Protein AF-E2ZF39-F1 (afdb_monomer_lite)

InterPro domains:
  IPR002656 Acyltransferase 3 domain [PF01757] (6-259)
  IPR052734 Nodulation factor acetyltransferase [PTHR37312] (1-274)

pLDDT: mean 88.45, std 10.04, range [40.41, 97.75]

Structure (mmCIF, N/CA/C/O backbone):
data_AF-E2ZF39-F1
#
_entry.id   AF-E2ZF39-F1
#
loop_
_atom_site.group_PDB
_atom_site.id
_atom_site.type_symbol
_atom_site.label_atom_id
_atom_site.label_alt_id
_atom_site.label_comp_id
_atom_site.label_asym_id
_atom_site.label_entity_id
_atom_site.label_seq_id
_atom_site.pdbx_PDB_ins_code
_atom_site.Cartn_x
_atom_site.Cartn_y
_atom_site.Cartn_z
_atom_site.occupancy
_atom_site.B_iso_or_equiv
_atom_site.auth_seq_id
_atom_site.auth_comp_id
_atom_site.auth_asym_id
_atom_site.auth_atom_id
_atom_site.pdbx_PDB_model_num
ATOM 1 N N . MET A 1 1 ? -7.990 -7.912 -10.851 1.00 89.69 1 MET A N 1
ATOM 2 C CA . MET A 1 1 ? -6.969 -8.531 -11.724 1.00 89.69 1 MET A CA 1
ATOM 3 C C . MET A 1 1 ? -6.951 -7.988 -13.150 1.00 89.69 1 MET A C 1
ATOM 5 O O . MET A 1 1 ? -5.861 -7.773 -13.649 1.00 89.69 1 MET A O 1
ATOM 9 N N . ILE A 1 2 ? -8.089 -7.686 -13.798 1.00 89.62 2 ILE A N 1
ATOM 10 C CA . ILE A 1 2 ? -8.081 -7.110 -15.166 1.00 89.62 2 ILE A CA 1
ATOM 11 C C . ILE A 1 2 ? -7.190 -5.852 -15.288 1.00 89.62 2 ILE A C 1
ATOM 13 O O . ILE A 1 2 ? -6.320 -5.854 -16.157 1.00 89.62 2 ILE A O 1
ATOM 17 N N . PRO A 1 3 ? -7.291 -4.836 -14.396 1.00 89.81 3 PRO A N 1
ATOM 18 C CA . PRO A 1 3 ? -6.408 -3.667 -14.468 1.00 89.81 3 PRO A CA 1
ATOM 19 C C . PRO A 1 3 ? -4.925 -4.028 -14.403 1.00 89.81 3 PRO A C 1
ATOM 21 O O . PRO A 1 3 ? -4.116 -3.474 -15.137 1.00 89.81 3 PRO A O 1
ATOM 24 N N . TYR A 1 4 ? -4.576 -4.999 -13.558 1.00 93.31 4 TYR A N 1
ATOM 25 C CA . TYR A 1 4 ? -3.205 -5.463 -13.411 1.00 93.31 4 TYR A CA 1
ATOM 26 C C . TYR A 1 4 ? -2.653 -6.011 -14.729 1.00 93.31 4 TYR A C 1
ATOM 28 O O . TYR A 1 4 ? -1.639 -5.511 -15.201 1.00 93.31 4 TYR A O 1
ATOM 36 N N . TYR A 1 5 ? -3.340 -6.969 -15.359 1.00 93.19 5 TYR A N 1
ATOM 37 C CA . TYR A 1 5 ? -2.846 -7.586 -16.594 1.00 93.19 5 TYR A CA 1
ATOM 38 C C . TYR A 1 5 ? -2.763 -6.592 -17.757 1.00 93.19 5 TYR A C 1
ATOM 40 O O . TYR A 1 5 ? -1.774 -6.590 -18.486 1.00 93.19 5 TYR A O 1
ATOM 48 N N . CYS A 1 6 ? -3.748 -5.700 -17.907 1.00 91.56 6 CYS A N 1
ATOM 49 C CA . CYS A 1 6 ? -3.717 -4.683 -18.959 1.00 91.56 6 CYS A CA 1
ATOM 50 C C . CYS A 1 6 ? -2.511 -3.746 -18.810 1.00 91.56 6 CYS A C 1
ATOM 52 O O . CYS A 1 6 ? -1.752 -3.552 -19.759 1.00 91.56 6 CYS A O 1
ATOM 54 N N . PHE A 1 7 ? -2.305 -3.184 -17.615 1.00 91.44 7 PHE A N 1
ATOM 55 C CA . PHE A 1 7 ? -1.197 -2.259 -17.390 1.00 91.44 7 PHE A CA 1
ATOM 56 C C . PHE A 1 7 ? 0.153 -2.961 -17.317 1.00 91.44 7 PHE A C 1
ATOM 58 O O . PHE A 1 7 ? 1.149 -2.350 -17.692 1.00 91.44 7 PHE A O 1
ATOM 65 N N . ALA A 1 8 ? 0.206 -4.228 -16.908 1.00 92.12 8 ALA A N 1
ATOM 66 C CA . ALA A 1 8 ? 1.418 -5.028 -16.983 1.00 92.12 8 ALA A CA 1
ATOM 67 C C . ALA A 1 8 ? 1.877 -5.192 -18.433 1.00 92.12 8 ALA A C 1
ATOM 69 O O . ALA A 1 8 ? 3.009 -4.840 -18.743 1.00 92.12 8 ALA A O 1
ATOM 70 N N . LEU A 1 9 ? 0.987 -5.597 -19.344 1.00 92.06 9 LEU A N 1
ATOM 71 C CA . LEU A 1 9 ? 1.316 -5.726 -20.768 1.00 92.06 9 LEU A CA 1
ATOM 72 C C . LEU A 1 9 ? 1.777 -4.400 -21.386 1.00 92.06 9 LEU A C 1
ATOM 74 O O . LEU A 1 9 ? 2.806 -4.366 -22.058 1.00 92.06 9 LEU A O 1
ATOM 78 N N . ILE A 1 10 ? 1.067 -3.298 -21.112 1.00 89.75 10 ILE A N 1
ATOM 79 C CA . ILE A 1 10 ? 1.461 -1.956 -21.580 1.00 89.75 10 ILE A CA 1
ATOM 80 C C . ILE A 1 10 ? 2.850 -1.595 -21.047 1.00 89.75 10 ILE A C 1
ATOM 82 O O . ILE A 1 10 ? 3.697 -1.101 -21.786 1.00 89.75 10 ILE A O 1
ATOM 86 N N . SER A 1 11 ? 3.095 -1.860 -19.766 1.00 89.38 11 SER A N 1
ATOM 87 C CA . SER A 1 11 ? 4.357 -1.534 -19.113 1.00 89.38 11 SER A CA 1
ATOM 88 C C . SER A 1 11 ? 5.515 -2.366 -19.656 1.00 89.38 11 SER A C 1
ATOM 90 O O . SER A 1 11 ? 6.581 -1.812 -19.892 1.00 89.38 11 SER A O 1
ATOM 92 N N . ILE A 1 12 ? 5.308 -3.663 -19.898 1.00 89.38 12 ILE A N 1
ATOM 93 C CA . ILE A 1 12 ? 6.298 -4.557 -20.513 1.00 89.38 12 ILE A CA 1
ATOM 94 C C . ILE A 1 12 ? 6.620 -4.092 -21.936 1.00 89.38 12 ILE A C 1
ATOM 96 O O . ILE A 1 12 ? 7.791 -4.003 -22.294 1.00 89.38 12 ILE A O 1
ATOM 100 N N . ALA A 1 13 ? 5.607 -3.7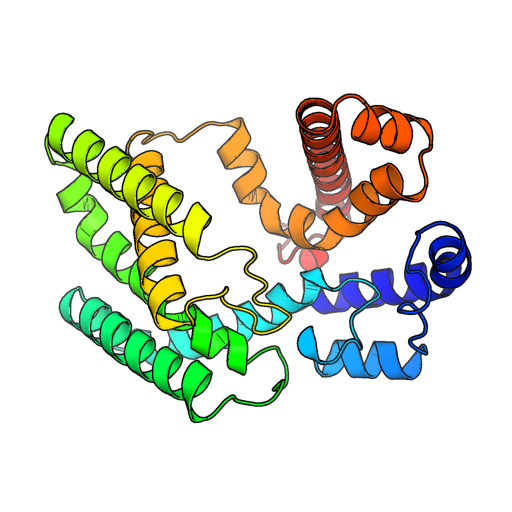30 -22.730 1.00 88.00 13 ALA A N 1
ATOM 101 C CA . ALA A 1 13 ? 5.809 -3.220 -24.085 1.00 88.00 13 ALA A CA 1
ATOM 102 C C . ALA A 1 13 ? 6.599 -1.899 -24.092 1.00 88.00 13 ALA A C 1
ATOM 104 O O . ALA A 1 13 ? 7.583 -1.767 -24.818 1.00 88.00 13 ALA A O 1
ATOM 105 N N . LEU A 1 14 ? 6.220 -0.939 -23.241 1.00 83.38 14 LEU A N 1
ATOM 106 C CA . LEU A 1 14 ? 6.950 0.324 -23.089 1.00 83.38 14 LEU A CA 1
ATOM 107 C C . LEU A 1 14 ? 8.389 0.090 -22.633 1.00 83.38 14 LEU A C 1
ATOM 109 O O . LEU A 1 14 ? 9.307 0.736 -23.130 1.00 83.38 14 LEU A O 1
ATOM 113 N N . TYR A 1 15 ? 8.590 -0.850 -21.714 1.00 80.94 15 TYR A N 1
ATOM 114 C CA . TYR A 1 15 ? 9.903 -1.208 -21.208 1.00 80.94 15 TYR A CA 1
ATOM 115 C C . TYR A 1 15 ? 10.788 -1.857 -22.273 1.00 80.94 15 TYR A C 1
ATOM 117 O O . TYR A 1 15 ? 11.954 -1.505 -22.381 1.00 80.94 15 TYR A O 1
ATOM 125 N N . ALA A 1 16 ? 10.241 -2.733 -23.117 1.00 80.69 16 ALA A N 1
ATOM 126 C CA . ALA A 1 16 ? 10.984 -3.323 -24.228 1.00 80.69 16 ALA A CA 1
ATOM 127 C C . ALA A 1 16 ? 11.460 -2.264 -25.245 1.00 80.69 16 ALA A C 1
ATOM 129 O O . ALA A 1 16 ? 12.532 -2.406 -25.828 1.00 80.69 16 ALA A O 1
ATOM 130 N N . ILE A 1 17 ? 10.692 -1.184 -25.438 1.00 79.06 17 ILE A N 1
ATOM 131 C CA . ILE A 1 17 ? 11.018 -0.104 -26.387 1.00 79.06 17 ILE A CA 1
ATOM 132 C C . ILE A 1 17 ? 11.966 0.939 -25.770 1.00 79.06 17 ILE A C 1
ATOM 134 O O . ILE A 1 17 ? 12.869 1.440 -26.442 1.00 79.06 17 ILE A O 1
ATOM 138 N N . LEU A 1 18 ? 11.738 1.314 -24.507 1.00 73.12 18 LEU A N 1
ATOM 139 C CA . LEU A 1 18 ? 12.398 2.450 -23.850 1.00 73.12 18 LEU A CA 1
ATOM 140 C C . LEU A 1 18 ? 13.468 2.041 -22.833 1.00 73.12 18 LEU A C 1
ATOM 142 O O . LEU A 1 18 ? 14.317 2.867 -22.499 1.00 73.12 18 LEU A O 1
ATOM 146 N N . GLY A 1 19 ? 13.455 0.798 -22.349 1.00 64.94 19 GLY A N 1
ATOM 147 C CA . GLY A 1 19 ? 14.314 0.312 -21.265 1.00 64.94 19 GLY A CA 1
ATOM 148 C C . GLY A 1 19 ? 15.797 0.529 -21.546 1.00 64.94 19 GLY A C 1
ATOM 149 O O . GLY A 1 19 ? 16.487 1.124 -20.724 1.00 64.94 19 GLY A O 1
ATOM 150 N N . SER A 1 20 ? 16.246 0.209 -22.763 1.00 61.78 20 SER A N 1
ATOM 151 C CA . SER A 1 20 ? 17.640 0.390 -23.199 1.00 61.78 20 SER A CA 1
ATOM 152 C C . SER A 1 20 ? 18.094 1.856 -23.281 1.00 61.78 20 SER A C 1
ATOM 154 O O . SER A 1 20 ? 19.289 2.146 -23.198 1.00 61.78 20 SER A O 1
ATOM 156 N N . LYS A 1 21 ? 17.159 2.805 -23.444 1.00 63.62 21 LYS A N 1
ATOM 157 C CA . LYS A 1 21 ? 17.448 4.250 -23.398 1.00 63.62 21 LYS A CA 1
ATOM 158 C C . LYS A 1 21 ? 17.465 4.765 -21.962 1.00 63.62 21 LYS A C 1
ATOM 160 O O . LYS A 1 21 ? 18.306 5.593 -21.632 1.00 63.62 21 LYS A O 1
ATOM 165 N N . MET A 1 22 ? 16.564 4.261 -21.120 1.00 58.94 22 MET A N 1
ATOM 166 C CA . MET A 1 22 ? 16.423 4.684 -19.726 1.00 58.94 22 MET A CA 1
ATOM 167 C C . MET A 1 22 ? 17.566 4.185 -18.838 1.00 58.94 22 MET A C 1
ATOM 169 O O . MET A 1 22 ? 18.065 4.955 -18.018 1.00 58.94 22 MET A O 1
ATOM 173 N N . GLU A 1 23 ? 18.028 2.954 -19.064 1.00 58.41 23 GLU A N 1
ATOM 174 C CA . GLU A 1 23 ? 19.211 2.356 -18.433 1.00 58.41 23 GLU A CA 1
ATOM 175 C C . GLU A 1 23 ? 20.465 3.229 -18.601 1.00 58.41 23 GLU A C 1
ATOM 177 O O . GLU A 1 23 ? 21.242 3.399 -17.669 1.00 58.41 23 GLU A O 1
ATOM 182 N N . LYS A 1 24 ? 20.630 3.886 -19.753 1.00 54.22 24 LYS A N 1
ATOM 183 C CA . LYS A 1 24 ? 21.794 4.750 -20.014 1.00 54.22 24 LYS A CA 1
ATOM 184 C C . LYS A 1 24 ? 21.712 6.128 -19.354 1.00 54.22 24 LYS A C 1
ATOM 186 O O . LYS A 1 24 ? 22.731 6.794 -19.210 1.00 54.22 24 LYS A O 1
ATOM 191 N N . THR A 1 25 ? 20.514 6.582 -18.995 1.00 54.56 25 THR A N 1
ATOM 192 C CA . THR A 1 25 ? 20.267 7.951 -18.497 1.00 54.56 25 THR A CA 1
ATOM 193 C C . THR A 1 25 ? 20.069 8.048 -16.986 1.00 54.56 25 THR A C 1
ATOM 195 O O . THR A 1 25 ? 20.192 9.137 -16.420 1.00 54.56 25 THR A O 1
ATOM 198 N N . VAL A 1 26 ? 19.759 6.934 -16.321 1.00 54.91 26 VAL A N 1
ATOM 199 C CA . VAL A 1 26 ? 19.561 6.877 -14.869 1.00 54.91 26 VAL A CA 1
ATOM 200 C C . VAL A 1 26 ? 20.800 6.239 -14.238 1.00 54.91 26 VAL A C 1
ATOM 202 O O . VAL A 1 26 ? 21.127 5.094 -14.539 1.00 54.91 26 VAL A O 1
ATOM 205 N N . GLU A 1 27 ? 21.504 6.972 -13.369 1.00 40.41 27 GLU A N 1
ATOM 206 C CA . GLU A 1 27 ? 22.606 6.412 -12.572 1.00 40.41 27 GLU A CA 1
ATOM 207 C C . GLU A 1 27 ? 22.097 5.184 -11.795 1.00 40.41 27 GLU A C 1
ATOM 209 O O . GLU A 1 27 ? 21.098 5.266 -11.081 1.00 40.41 27 GLU A O 1
ATOM 214 N N . GLY A 1 28 ? 22.743 4.027 -11.993 1.00 46.66 28 GLY A N 1
ATOM 215 C CA . GLY A 1 28 ? 22.248 2.724 -11.522 1.00 46.66 28 GLY A CA 1
ATOM 216 C C . GLY A 1 28 ? 21.475 1.900 -12.568 1.00 46.66 28 GLY A C 1
ATOM 217 O O . GLY A 1 28 ? 20.729 0.999 -12.200 1.00 46.66 28 GLY A O 1
ATOM 218 N N . GLY A 1 29 ? 21.640 2.181 -13.863 1.00 46.84 29 GLY A N 1
ATOM 219 C CA . GLY A 1 29 ? 20.944 1.516 -14.973 1.00 46.84 29 GLY A CA 1
ATOM 220 C C . GLY A 1 29 ? 21.131 0.002 -15.130 1.00 46.84 29 GLY A C 1
ATOM 221 O O . GLY A 1 29 ? 20.260 -0.641 -15.698 1.00 46.84 29 GLY A O 1
ATOM 222 N N . TRP A 1 30 ? 22.181 -0.591 -14.560 1.00 44.41 30 TRP A N 1
ATOM 223 C CA . TRP A 1 30 ? 22.520 -2.020 -14.706 1.00 44.41 30 TRP A CA 1
ATOM 224 C C . TRP A 1 30 ? 21.455 -3.010 -14.190 1.00 44.41 30 TRP A C 1
ATOM 226 O O . TRP A 1 30 ? 21.562 -4.213 -14.398 1.00 44.41 30 TRP A O 1
ATOM 236 N N . TRP A 1 31 ? 20.429 -2.525 -13.483 1.00 47.94 31 TRP A N 1
ATOM 237 C CA . TRP A 1 31 ? 19.340 -3.330 -12.914 1.00 47.94 31 TRP A CA 1
ATOM 238 C C . TRP A 1 31 ? 18.114 -3.448 -13.838 1.00 47.94 31 TRP A C 1
ATOM 240 O O . TRP A 1 31 ? 17.037 -3.844 -13.375 1.00 47.94 31 TRP A O 1
ATOM 250 N N . TYR A 1 32 ? 18.252 -3.059 -15.112 1.00 56.22 32 TYR A N 1
ATOM 251 C CA . TYR A 1 32 ? 17.155 -2.963 -16.078 1.00 56.22 32 TYR A CA 1
ATOM 252 C C . TYR A 1 32 ? 17.082 -4.115 -17.103 1.00 56.22 32 TYR A C 1
ATOM 254 O O . TYR A 1 32 ? 16.190 -4.111 -17.954 1.00 56.22 32 TYR A O 1
ATOM 262 N N . ASP A 1 33 ? 17.910 -5.151 -16.997 1.00 64.75 33 ASP A N 1
ATOM 263 C CA . ASP A 1 33 ? 17.925 -6.231 -17.989 1.00 64.75 33 ASP A CA 1
ATOM 264 C C . ASP A 1 33 ? 16.980 -7.388 -17.602 1.00 64.75 33 ASP A C 1
ATOM 266 O O . ASP A 1 33 ? 17.348 -8.337 -16.910 1.00 64.75 33 ASP A O 1
ATOM 270 N N . VAL A 1 34 ? 15.704 -7.276 -17.989 1.00 73.88 34 VAL A N 1
ATOM 271 C CA . VAL A 1 34 ? 14.720 -8.365 -17.867 1.00 73.88 34 VAL A CA 1
ATOM 272 C C . VAL A 1 34 ? 14.185 -8.670 -19.258 1.00 73.88 34 VAL A C 1
ATOM 274 O O . VAL A 1 34 ? 13.532 -7.829 -19.879 1.00 73.88 34 VAL A O 1
ATOM 277 N N . SER A 1 35 ? 14.430 -9.886 -19.748 1.00 83.75 35 SER A N 1
ATOM 278 C CA . SER A 1 35 ? 13.964 -10.308 -21.074 1.00 83.75 35 SER A CA 1
ATOM 279 C C . SER A 1 35 ? 12.426 -10.281 -21.181 1.00 83.75 35 SER A C 1
ATOM 281 O O . SER A 1 35 ? 11.725 -10.356 -20.162 1.00 83.75 35 SER A O 1
ATOM 283 N N . PRO A 1 36 ? 11.848 -10.233 -22.397 1.00 84.81 36 PRO A N 1
ATOM 284 C CA . PRO A 1 36 ? 10.395 -10.291 -22.573 1.00 84.81 36 PRO A CA 1
ATOM 285 C C . PRO A 1 36 ? 9.757 -11.529 -21.928 1.00 84.81 36 PRO A C 1
ATOM 287 O O . PRO A 1 36 ? 8.714 -11.421 -21.285 1.00 84.81 36 PRO A O 1
ATOM 290 N N . LEU A 1 37 ? 10.410 -12.694 -22.023 1.00 87.81 37 LEU A N 1
ATOM 291 C CA . LEU A 1 37 ? 9.931 -13.928 -21.397 1.00 87.81 37 LEU A CA 1
ATOM 292 C C . LEU A 1 37 ? 9.941 -13.825 -19.866 1.00 87.81 37 LEU A C 1
ATOM 294 O O . LEU A 1 37 ? 8.935 -14.117 -19.223 1.00 87.81 37 LEU A O 1
ATOM 298 N N . GLN A 1 38 ? 11.043 -13.352 -19.279 1.00 89.81 38 GLN A N 1
ATOM 299 C CA . GLN A 1 38 ? 11.131 -13.112 -17.836 1.00 89.81 38 GLN A CA 1
ATOM 300 C C . GLN A 1 38 ? 10.113 -12.070 -17.361 1.00 89.81 38 GLN A C 1
ATOM 302 O O . GLN A 1 38 ? 9.570 -12.203 -16.270 1.00 89.81 38 GLN A O 1
ATOM 307 N N . SER A 1 39 ? 9.805 -11.071 -18.189 1.00 89.88 39 SER A N 1
ATOM 308 C CA . SER A 1 39 ? 8.781 -10.068 -17.896 1.00 89.88 39 SER A CA 1
ATOM 309 C C . SER A 1 39 ? 7.380 -10.681 -17.841 1.00 89.88 39 SER A C 1
ATOM 311 O O . SER A 1 39 ? 6.606 -10.354 -16.940 1.00 89.88 39 SER A O 1
ATOM 313 N N . VAL A 1 40 ? 7.061 -11.608 -18.752 1.00 91.56 40 VAL A N 1
ATOM 314 C CA . VAL A 1 40 ? 5.797 -12.366 -18.731 1.00 91.56 40 VAL A CA 1
ATOM 315 C C . VAL A 1 40 ? 5.739 -13.297 -17.520 1.00 91.56 40 VAL A C 1
ATOM 317 O O . VAL A 1 40 ? 4.723 -13.320 -16.828 1.00 91.56 40 VAL A O 1
ATOM 320 N N . ILE A 1 41 ? 6.828 -14.005 -17.203 1.00 92.88 41 ILE A N 1
ATOM 321 C CA . ILE A 1 41 ? 6.917 -14.831 -15.988 1.00 92.88 41 ILE A CA 1
ATOM 322 C C . ILE A 1 41 ? 6.707 -13.959 -14.745 1.00 92.88 41 ILE A C 1
ATOM 324 O O . ILE A 1 41 ? 5.895 -14.297 -13.890 1.00 92.88 41 ILE A O 1
ATOM 328 N N . GLY A 1 42 ? 7.362 -12.799 -14.672 1.00 91.88 42 GLY A N 1
ATOM 329 C CA . GLY A 1 42 ? 7.201 -11.831 -13.590 1.00 91.88 42 GLY A CA 1
ATOM 330 C C . GLY A 1 42 ? 5.778 -11.284 -13.473 1.00 91.88 42 GLY A C 1
ATOM 331 O O . GLY A 1 42 ? 5.294 -11.085 -12.365 1.00 91.88 42 GLY A O 1
ATOM 332 N N . MET A 1 43 ? 5.077 -11.087 -14.592 1.00 94.56 43 MET A N 1
ATOM 333 C CA . MET A 1 43 ? 3.659 -10.710 -14.604 1.00 94.56 43 MET A CA 1
ATOM 334 C C . MET A 1 43 ? 2.744 -11.836 -14.099 1.00 94.56 43 MET A C 1
ATOM 336 O O . MET A 1 43 ? 1.744 -11.571 -13.441 1.00 94.56 43 MET A O 1
ATOM 340 N N . LEU A 1 44 ? 3.038 -13.096 -14.414 1.00 94.31 44 LEU A N 1
ATOM 341 C CA . LEU A 1 44 ? 2.220 -14.218 -13.941 1.00 94.31 44 LEU A CA 1
ATOM 342 C C . LEU A 1 44 ? 2.501 -14.544 -12.471 1.00 94.31 44 LEU A C 1
ATOM 344 O O . LEU A 1 44 ? 1.570 -14.823 -11.720 1.00 94.31 44 LEU A O 1
ATOM 348 N N . TYR A 1 45 ? 3.769 -14.469 -12.063 1.00 94.25 45 TYR A N 1
ATOM 349 C CA . TYR A 1 45 ? 4.210 -14.715 -10.692 1.00 94.25 45 TYR A CA 1
ATOM 350 C C . TYR A 1 45 ? 3.891 -13.546 -9.756 1.00 94.25 45 TYR A C 1
ATOM 352 O O . TYR A 1 45 ? 3.607 -13.753 -8.583 1.00 94.25 45 TYR A O 1
ATOM 360 N N . ALA A 1 46 ? 3.882 -12.318 -10.279 1.00 92.88 46 ALA A N 1
ATOM 361 C CA . ALA A 1 46 ? 3.296 -11.145 -9.646 1.00 92.88 46 ALA A CA 1
ATOM 362 C C . ALA A 1 46 ? 3.868 -10.775 -8.258 1.00 92.88 46 ALA A C 1
ATOM 364 O O . ALA A 1 46 ? 3.136 -10.306 -7.386 1.00 92.88 46 ALA A O 1
ATOM 365 N N . ASN A 1 47 ? 5.177 -10.955 -8.068 1.00 92.12 47 ASN A N 1
ATOM 366 C CA . ASN A 1 47 ? 5.892 -10.626 -6.835 1.00 92.12 47 ASN A CA 1
ATOM 367 C C . ASN A 1 47 ? 7.060 -9.658 -7.110 1.00 92.12 47 ASN A C 1
ATOM 369 O O . ASN A 1 47 ? 7.904 -9.920 -7.973 1.00 92.12 47 ASN A O 1
ATOM 373 N N . SER A 1 48 ? 7.133 -8.551 -6.362 1.00 87.06 48 SER A N 1
ATOM 374 C CA . SER A 1 48 ? 8.170 -7.524 -6.529 1.00 87.06 48 SER A CA 1
ATOM 375 C C . SER A 1 48 ? 9.566 -7.933 -6.066 1.00 87.06 48 SER A C 1
ATOM 377 O O . SER A 1 48 ? 10.539 -7.462 -6.658 1.00 87.06 48 SER A O 1
ATOM 379 N N . GLY A 1 49 ? 9.675 -8.795 -5.054 1.00 84.81 49 GLY A N 1
ATOM 380 C CA . GLY A 1 49 ? 10.942 -9.258 -4.483 1.00 84.81 49 GLY A CA 1
ATOM 381 C C . GLY A 1 49 ? 11.759 -10.119 -5.449 1.00 84.81 49 GLY A C 1
ATOM 382 O O . GLY A 1 49 ? 12.979 -10.188 -5.343 1.00 84.81 49 GLY A O 1
ATOM 383 N N . THR A 1 50 ? 11.117 -10.697 -6.471 1.00 85.12 50 THR A N 1
ATOM 384 C CA . THR A 1 50 ? 11.799 -11.465 -7.533 1.00 85.12 50 THR A CA 1
ATOM 385 C C . THR A 1 50 ? 12.650 -10.607 -8.469 1.00 85.12 50 THR A C 1
ATOM 387 O O . THR A 1 50 ? 13.477 -11.132 -9.209 1.00 85.12 50 THR A O 1
ATOM 390 N N . GLY A 1 51 ? 12.410 -9.293 -8.517 1.00 84.38 51 GLY A N 1
ATOM 391 C CA . GLY A 1 51 ? 13.048 -8.410 -9.492 1.00 84.38 51 GLY A CA 1
ATOM 392 C C . GLY A 1 51 ? 12.561 -8.591 -10.938 1.00 84.38 51 GLY A C 1
ATOM 393 O O . GLY A 1 51 ? 13.013 -7.858 -11.807 1.00 84.38 51 GLY A O 1
ATOM 394 N N . LEU A 1 52 ? 11.604 -9.479 -11.226 1.00 87.44 52 LEU A N 1
ATOM 395 C CA . LEU A 1 52 ? 11.093 -9.697 -12.592 1.00 87.44 52 LEU A CA 1
ATOM 396 C C . LEU A 1 52 ? 10.046 -8.655 -13.029 1.00 87.44 52 LEU A C 1
ATOM 398 O O . LEU A 1 52 ? 9.643 -8.603 -14.190 1.00 87.44 52 LEU A O 1
ATOM 402 N N . MET A 1 53 ? 9.606 -7.798 -12.103 1.00 89.06 53 MET A N 1
ATOM 403 C CA . MET A 1 53 ? 8.612 -6.742 -12.336 1.00 89.06 53 MET A CA 1
ATOM 404 C C . MET A 1 53 ? 9.236 -5.343 -12.479 1.00 89.06 53 MET A C 1
ATOM 406 O O . MET A 1 53 ? 8.577 -4.334 -12.220 1.00 89.06 53 MET A O 1
ATOM 410 N N . ARG A 1 54 ? 10.514 -5.237 -12.874 1.00 82.44 54 ARG A N 1
ATOM 411 C CA . ARG A 1 54 ? 11.226 -3.941 -12.994 1.00 82.44 54 ARG A CA 1
ATOM 412 C C . ARG A 1 54 ? 10.517 -2.966 -13.927 1.00 82.44 54 ARG A C 1
ATOM 414 O O . ARG A 1 54 ? 10.492 -1.772 -13.625 1.00 82.44 54 ARG A O 1
ATOM 421 N N . TRP A 1 55 ? 9.844 -3.471 -14.960 1.00 84.88 55 TRP A N 1
ATOM 422 C CA . TRP A 1 55 ? 9.023 -2.688 -15.886 1.00 84.88 55 TRP A CA 1
ATOM 423 C C . TRP A 1 55 ? 8.006 -1.794 -15.167 1.00 84.88 55 TRP A C 1
ATOM 425 O O . TRP A 1 55 ? 7.902 -0.610 -15.479 1.00 84.88 55 TRP A O 1
ATOM 435 N N . ASN A 1 56 ? 7.336 -2.281 -14.118 1.00 86.38 56 ASN A N 1
ATOM 436 C CA . ASN A 1 56 ? 6.444 -1.460 -13.301 1.00 86.38 56 ASN A CA 1
ATOM 437 C C . ASN A 1 56 ? 6.222 -2.067 -11.917 1.00 86.38 56 ASN A C 1
ATOM 439 O O . ASN A 1 56 ? 5.142 -2.557 -11.600 1.00 86.38 56 ASN A O 1
ATOM 443 N N . MET A 1 57 ? 7.277 -2.009 -11.099 1.00 85.62 57 MET A N 1
ATOM 444 C CA . MET A 1 57 ? 7.294 -2.593 -9.761 1.00 85.62 57 MET A CA 1
ATOM 445 C C . MET A 1 57 ? 6.006 -2.296 -8.977 1.00 85.62 57 MET A C 1
ATOM 447 O O . MET A 1 57 ? 5.370 -3.280 -8.626 1.00 85.62 57 MET A O 1
ATOM 451 N N . PRO A 1 58 ? 5.521 -1.042 -8.807 1.00 88.62 58 PRO A N 1
ATOM 452 C CA . PRO A 1 58 ? 4.307 -0.746 -8.032 1.00 88.62 58 PRO A CA 1
ATOM 453 C C . PRO A 1 58 ? 3.044 -1.552 -8.384 1.00 88.62 58 PRO A C 1
ATOM 455 O O . PRO A 1 58 ? 2.164 -1.676 -7.534 1.00 88.62 58 PRO A O 1
ATOM 458 N N . LEU A 1 59 ? 2.937 -2.134 -9.588 1.00 91.00 59 LEU A N 1
ATOM 459 C CA . LEU A 1 59 ? 1.799 -2.991 -9.945 1.00 91.00 59 LEU A CA 1
ATOM 460 C C . LEU A 1 59 ? 1.685 -4.246 -9.080 1.00 91.00 59 LEU A C 1
ATOM 462 O O . LEU A 1 59 ? 0.580 -4.778 -9.000 1.00 91.00 59 LEU A O 1
ATOM 466 N N . TRP A 1 60 ? 2.770 -4.702 -8.438 1.00 92.06 60 TRP A N 1
ATOM 467 C CA . TRP A 1 60 ? 2.779 -5.862 -7.531 1.00 92.06 60 TRP A CA 1
ATOM 468 C C . TRP A 1 60 ? 1.724 -5.750 -6.417 1.00 92.06 60 TRP A C 1
ATOM 470 O O . TRP A 1 60 ? 1.169 -6.752 -5.968 1.00 92.06 60 TRP A O 1
ATOM 480 N N . TYR A 1 61 ? 1.380 -4.518 -6.028 1.00 91.88 61 TYR A N 1
ATOM 481 C CA . TYR A 1 61 ? 0.391 -4.238 -4.996 1.00 91.88 61 TYR A CA 1
ATOM 482 C C . TYR A 1 61 ? -1.017 -4.750 -5.350 1.00 91.88 61 TYR A C 1
ATOM 484 O O . TYR A 1 61 ? -1.752 -5.158 -4.456 1.00 91.88 61 TYR A O 1
ATOM 492 N N . ILE A 1 62 ? -1.416 -4.765 -6.632 1.00 93.50 62 ILE A N 1
ATOM 493 C CA . ILE A 1 62 ? -2.764 -5.212 -7.048 1.00 93.50 62 ILE A CA 1
ATOM 494 C C . ILE A 1 62 ? -2.964 -6.734 -6.859 1.00 93.50 62 ILE A C 1
ATOM 496 O O . ILE A 1 62 ? -3.981 -7.136 -6.294 1.00 93.50 62 ILE A O 1
ATOM 500 N N . PRO A 1 63 ? -2.043 -7.595 -7.324 1.00 95.25 63 PRO A N 1
ATOM 501 C CA . PRO A 1 63 ? -1.958 -9.004 -6.948 1.00 95.25 63 PRO A CA 1
ATOM 502 C C . PRO A 1 63 ? -2.013 -9.243 -5.437 1.00 95.25 63 PRO A C 1
ATOM 504 O O . PRO A 1 63 ? -2.874 -9.987 -4.968 1.00 95.25 63 PRO A O 1
ATOM 507 N N . MET A 1 64 ? -1.158 -8.551 -4.681 1.00 95.50 64 MET A N 1
ATOM 508 C CA . MET A 1 64 ? -1.055 -8.725 -3.232 1.00 95.50 64 MET A CA 1
ATOM 509 C C . MET A 1 64 ? -2.360 -8.362 -2.524 1.00 95.50 64 MET A C 1
ATOM 511 O O . MET A 1 64 ? -2.883 -9.159 -1.743 1.00 95.50 64 MET A O 1
ATOM 515 N N . ILE A 1 65 ? -2.961 -7.209 -2.849 1.00 94.62 65 ILE A N 1
ATOM 516 C CA . ILE A 1 65 ? -4.230 -6.806 -2.234 1.00 94.62 65 ILE A CA 1
ATOM 517 C C . ILE A 1 65 ? -5.375 -7.745 -2.633 1.00 94.62 65 ILE A C 1
ATOM 519 O O . ILE A 1 65 ? -6.283 -7.968 -1.839 1.00 94.62 65 ILE A O 1
ATOM 523 N N . PHE A 1 66 ? -5.349 -8.329 -3.837 1.00 95.69 66 PHE A N 1
ATOM 524 C CA . PHE A 1 66 ? -6.339 -9.325 -4.247 1.00 95.69 66 PHE A CA 1
ATOM 525 C C . PHE A 1 66 ? -6.276 -10.575 -3.361 1.00 95.69 66 PHE A C 1
ATOM 527 O O . PHE A 1 66 ? -7.310 -11.008 -2.853 1.00 95.69 66 PHE A O 1
ATOM 534 N N . VAL A 1 67 ? -5.077 -11.109 -3.115 1.00 96.81 67 VAL A N 1
ATOM 535 C CA . VAL A 1 67 ? -4.875 -12.252 -2.211 1.00 96.81 67 VAL A CA 1
ATOM 536 C C . VAL A 1 67 ? -5.258 -11.899 -0.774 1.00 96.81 67 VAL A C 1
ATOM 538 O O . VAL A 1 67 ? -5.998 -12.649 -0.137 1.00 96.81 67 VAL A O 1
ATOM 541 N N . LEU A 1 68 ? -4.857 -10.722 -0.290 1.00 97.44 68 LEU A N 1
ATOM 542 C CA . LEU A 1 68 ? -5.245 -10.218 1.028 1.00 97.44 68 LEU A CA 1
ATOM 543 C C . LEU A 1 68 ? -6.774 -10.151 1.182 1.00 97.44 68 LEU A C 1
ATOM 545 O O . LEU A 1 68 ? -7.316 -10.571 2.204 1.00 97.44 68 LEU A O 1
ATOM 549 N N . LEU A 1 69 ? -7.491 -9.665 0.164 1.00 96.75 69 LEU A N 1
ATOM 550 C CA . LEU A 1 69 ? -8.954 -9.600 0.176 1.00 96.75 69 LEU A CA 1
ATOM 551 C C . LEU A 1 69 ? -9.606 -10.988 0.134 1.00 96.75 69 LEU A C 1
ATOM 553 O O . LEU A 1 69 ? -10.640 -11.177 0.775 1.00 96.75 69 LEU A O 1
ATOM 557 N N . LEU A 1 70 ? -9.015 -11.963 -0.564 1.00 97.12 70 LEU A N 1
ATOM 558 C CA . LEU A 1 70 ? -9.468 -13.355 -0.506 1.00 97.12 70 LEU A CA 1
ATOM 559 C C . LEU A 1 70 ? -9.312 -13.922 0.910 1.00 97.12 70 LEU A C 1
ATOM 561 O O . LEU A 1 70 ? -10.267 -14.483 1.443 1.00 97.12 70 LEU A O 1
ATOM 565 N N . MET A 1 71 ? -8.154 -13.724 1.549 1.00 97.19 71 MET A N 1
ATOM 566 C CA . MET A 1 71 ? -7.937 -14.120 2.947 1.00 97.19 71 MET A CA 1
ATOM 567 C C . MET A 1 71 ? -8.979 -13.470 3.866 1.00 97.19 71 MET A C 1
ATOM 569 O O . MET A 1 71 ? -9.639 -14.151 4.652 1.00 97.19 71 MET A O 1
ATOM 573 N N . ALA A 1 72 ? -9.181 -12.158 3.722 1.00 97.19 72 ALA A N 1
ATOM 574 C CA . ALA A 1 72 ? -10.151 -11.405 4.506 1.00 97.19 72 ALA A CA 1
ATOM 575 C C . ALA A 1 72 ? -11.583 -11.915 4.307 1.00 97.19 72 ALA A C 1
ATOM 577 O O . ALA A 1 72 ? -12.322 -12.039 5.283 1.00 97.19 72 ALA A O 1
ATOM 578 N N . PHE A 1 73 ? -11.975 -12.247 3.074 1.00 96.81 73 PHE A N 1
ATOM 579 C CA . PHE A 1 73 ? -13.284 -12.829 2.789 1.00 96.81 73 PHE A CA 1
ATOM 580 C C . PHE A 1 73 ? -13.501 -14.111 3.596 1.00 96.81 73 PHE A C 1
ATOM 582 O O . PHE A 1 73 ? -14.499 -14.224 4.300 1.00 96.81 73 PHE A O 1
ATOM 589 N N . TRP A 1 74 ? -12.556 -15.052 3.572 1.00 96.62 74 TRP A N 1
ATOM 590 C CA . TRP A 1 74 ? -12.703 -16.311 4.307 1.00 96.62 74 TRP A CA 1
ATOM 591 C C . TRP A 1 74 ? -12.718 -16.133 5.828 1.00 96.62 74 TRP A C 1
ATOM 593 O O . TRP A 1 74 ? -13.472 -16.831 6.506 1.00 96.62 74 TRP A O 1
ATOM 603 N N . ILE A 1 75 ? -11.939 -15.186 6.356 1.00 96.44 75 ILE A N 1
ATOM 604 C CA . ILE A 1 75 ? -11.833 -14.923 7.799 1.00 96.44 75 ILE A CA 1
ATOM 605 C C . ILE A 1 75 ? -13.070 -14.195 8.347 1.00 96.44 75 ILE A C 1
ATOM 607 O O . ILE A 1 75 ? -13.533 -14.502 9.446 1.00 96.44 75 ILE A O 1
ATOM 611 N N . PHE A 1 76 ? -13.618 -13.237 7.594 1.00 96.00 76 PHE A N 1
ATOM 612 C CA . PHE A 1 76 ? -14.700 -12.363 8.061 1.00 96.00 76 PHE A CA 1
ATOM 613 C C . PHE A 1 76 ? -16.086 -12.708 7.496 1.00 96.00 76 PHE A C 1
ATOM 615 O O . PHE A 1 76 ? -17.071 -12.118 7.933 1.00 96.00 76 PHE A O 1
ATOM 622 N N . ARG A 1 77 ? -16.219 -13.668 6.564 1.00 94.62 77 ARG A N 1
ATOM 623 C CA . ARG A 1 77 ? -17.531 -14.028 5.976 1.00 94.62 77 ARG A CA 1
ATOM 624 C C . ARG A 1 77 ? -18.578 -14.462 7.002 1.00 94.62 77 ARG A C 1
ATOM 626 O O . ARG A 1 77 ? -19.757 -14.210 6.794 1.00 94.62 77 ARG A O 1
ATOM 633 N N . SER A 1 78 ? -18.158 -15.134 8.075 1.00 90.88 78 SER A N 1
ATOM 634 C CA . SER A 1 78 ? -19.079 -15.717 9.061 1.00 90.88 78 SER A CA 1
ATOM 635 C C . SER A 1 78 ? -19.253 -14.850 10.305 1.00 90.88 78 SER A C 1
ATOM 637 O O . SER A 1 78 ? -20.237 -15.005 11.023 1.00 90.88 78 SER A O 1
ATOM 639 N N . LYS A 1 79 ? -18.284 -13.978 10.605 1.00 93.25 79 LYS A N 1
ATOM 640 C CA . LYS A 1 79 ? -18.237 -13.207 11.849 1.00 93.25 79 LYS A CA 1
ATOM 641 C C . LYS A 1 79 ? -17.465 -11.909 11.639 1.00 93.25 79 LYS A C 1
ATOM 643 O O . LYS A 1 79 ? -16.397 -11.917 11.035 1.00 93.25 79 LYS A O 1
ATOM 648 N N . ASP A 1 80 ? -18.008 -10.809 12.153 1.00 92.94 80 ASP A N 1
ATOM 649 C CA . ASP A 1 80 ? -17.466 -9.456 11.961 1.00 92.94 80 ASP A CA 1
ATOM 650 C C . ASP A 1 80 ? -17.873 -8.503 13.102 1.00 92.94 80 ASP A C 1
ATOM 652 O O . ASP A 1 80 ? -18.261 -7.351 12.901 1.00 92.94 80 ASP A O 1
ATOM 656 N N . ASP A 1 81 ? -17.859 -9.006 14.337 1.00 95.06 81 ASP A N 1
ATOM 657 C CA . ASP A 1 81 ? -18.066 -8.180 15.526 1.00 95.06 81 ASP A CA 1
ATOM 658 C C . ASP A 1 81 ? -16.738 -7.657 16.093 1.00 95.06 81 ASP A C 1
ATOM 660 O O . ASP A 1 81 ? -15.654 -8.145 15.776 1.00 95.06 81 ASP A O 1
ATOM 664 N N . LEU A 1 82 ? -16.817 -6.663 16.982 1.00 95.25 82 LEU A N 1
ATOM 665 C CA . LEU A 1 82 ? -15.635 -6.018 17.557 1.00 95.25 82 LEU A CA 1
ATOM 666 C C . LEU A 1 82 ? -14.679 -7.008 18.243 1.00 95.25 82 LEU A C 1
ATOM 668 O O . LEU A 1 82 ? -13.467 -6.849 18.112 1.00 95.25 82 LEU A O 1
ATOM 672 N N . LYS A 1 83 ? -15.194 -8.011 18.972 1.00 96.75 83 LYS A N 1
ATOM 673 C CA . LYS A 1 83 ? -14.332 -8.978 19.667 1.00 96.75 83 LYS A CA 1
ATOM 674 C C . LYS A 1 83 ? -13.585 -9.825 18.646 1.00 96.75 83 LYS A C 1
ATOM 676 O O . LYS A 1 83 ? -12.375 -9.970 18.766 1.00 96.75 83 LYS A O 1
ATOM 681 N N . TRP A 1 84 ? -14.285 -10.309 17.619 1.00 97.12 84 TRP A N 1
ATOM 682 C CA . TRP A 1 84 ? -13.661 -11.051 16.524 1.00 97.12 84 TRP A CA 1
ATOM 683 C C . TRP A 1 84 ? -12.604 -10.224 15.791 1.00 97.12 84 TRP A C 1
ATOM 685 O O . TRP A 1 84 ? -11.487 -10.694 15.602 1.00 97.12 84 TRP A O 1
ATOM 695 N N . ASN A 1 85 ? -12.911 -8.969 15.464 1.00 97.25 85 ASN A N 1
ATOM 696 C CA . ASN A 1 85 ? -11.989 -8.078 14.761 1.00 97.25 85 ASN A CA 1
ATOM 697 C C . ASN A 1 85 ? -10.703 -7.838 15.574 1.00 97.25 85 ASN A C 1
ATOM 699 O O . ASN A 1 85 ? -9.611 -7.859 15.007 1.00 97.25 85 ASN A O 1
ATOM 703 N N . ILE A 1 86 ? -10.813 -7.687 16.901 1.00 97.38 86 ILE A N 1
ATOM 704 C CA . ILE A 1 86 ? -9.655 -7.581 17.805 1.00 97.38 86 ILE A CA 1
ATOM 705 C C . ILE A 1 86 ? -8.867 -8.897 17.847 1.00 97.38 86 ILE A C 1
ATOM 707 O O . ILE A 1 86 ? -7.643 -8.873 17.733 1.00 97.38 86 ILE A O 1
ATOM 711 N N . THR A 1 87 ? -9.540 -10.045 17.975 1.00 97.50 87 THR A N 1
ATOM 712 C CA . THR A 1 87 ? -8.880 -11.361 17.976 1.00 97.50 87 THR A CA 1
ATOM 713 C C . THR A 1 87 ? -8.110 -11.603 16.679 1.00 97.50 87 THR A C 1
ATOM 715 O O . THR A 1 87 ? -6.956 -12.028 16.725 1.00 97.50 87 THR A O 1
ATOM 718 N N . VAL A 1 88 ? -8.706 -11.297 15.524 1.00 97.56 88 VAL A N 1
ATOM 719 C CA . VAL A 1 88 ? -8.049 -11.433 14.217 1.00 97.56 88 VAL A CA 1
ATOM 720 C C . VAL A 1 88 ? -6.862 -10.477 14.101 1.00 97.56 88 VAL A C 1
ATOM 722 O O . VAL A 1 88 ? -5.806 -10.884 13.628 1.00 97.56 88 VAL A O 1
ATOM 725 N N . PHE A 1 89 ? -6.982 -9.232 14.570 1.00 97.75 89 PHE A N 1
ATOM 726 C CA . PHE A 1 89 ? -5.862 -8.288 14.582 1.00 97.75 89 PHE A CA 1
ATOM 727 C C . PHE A 1 89 ? -4.670 -8.812 15.396 1.00 97.75 89 PHE A C 1
ATOM 729 O O . PHE A 1 89 ? -3.563 -8.887 14.871 1.00 97.75 89 PHE A O 1
ATOM 736 N N . LEU A 1 90 ? -4.896 -9.235 16.642 1.00 97.62 90 LEU A N 1
ATOM 737 C CA . LEU A 1 90 ? -3.822 -9.714 17.518 1.00 97.62 90 LEU A CA 1
ATOM 738 C C . LEU A 1 90 ? -3.195 -11.019 17.011 1.00 97.62 90 LEU A C 1
ATOM 740 O O . LEU A 1 90 ? -1.973 -11.150 16.992 1.00 97.62 90 LEU A O 1
ATOM 744 N N . SER A 1 91 ? -4.019 -11.973 16.567 1.00 97.50 91 SER A N 1
ATOM 745 C CA . SER A 1 91 ? -3.527 -13.250 16.034 1.00 97.50 91 SER A CA 1
ATOM 746 C C . SER A 1 91 ? -2.763 -13.072 14.723 1.00 97.50 91 SER A C 1
ATOM 748 O O . SER A 1 91 ? -1.686 -13.640 14.573 1.00 97.50 91 SER A O 1
ATOM 750 N N . SER A 1 92 ? -3.256 -12.242 13.797 1.00 97.50 92 SER A N 1
ATOM 751 C CA . SER A 1 92 ? -2.529 -11.954 12.556 1.00 97.50 92 SER A CA 1
ATOM 752 C C . SER A 1 92 ? -1.239 -11.177 12.801 1.00 97.50 92 SER A C 1
ATOM 754 O O . SER A 1 92 ? -0.258 -11.456 12.123 1.00 97.50 92 SER A O 1
ATOM 756 N N . ALA A 1 93 ? -1.196 -10.254 13.771 1.00 97.19 93 ALA A N 1
ATOM 757 C CA . ALA A 1 93 ? 0.032 -9.549 14.142 1.00 97.19 93 ALA A CA 1
ATOM 758 C C . ALA A 1 93 ? 1.108 -10.517 14.656 1.00 97.19 93 ALA A C 1
ATOM 760 O O . ALA A 1 93 ? 2.263 -10.424 14.247 1.00 97.19 93 ALA A O 1
ATOM 761 N N . LEU A 1 94 ? 0.715 -11.482 15.494 1.00 96.50 94 LEU A N 1
ATOM 762 C CA . LEU A 1 94 ? 1.610 -12.528 15.987 1.00 96.50 94 LEU A CA 1
ATOM 763 C C . LEU A 1 94 ? 2.106 -13.437 14.853 1.00 96.50 94 LEU A C 1
ATOM 765 O O . LEU A 1 94 ? 3.302 -13.693 14.748 1.00 96.50 94 LEU A O 1
ATOM 769 N N . VAL A 1 95 ? 1.200 -13.897 13.986 1.00 96.31 95 VAL A N 1
ATOM 770 C CA . VAL A 1 95 ? 1.553 -14.733 12.828 1.00 96.31 95 VAL A CA 1
ATOM 771 C C . VAL A 1 95 ? 2.497 -13.985 11.885 1.00 96.31 95 VAL A C 1
ATOM 773 O O . VAL A 1 95 ? 3.514 -14.540 11.484 1.00 96.31 95 VAL A O 1
ATOM 776 N N . ALA A 1 96 ? 2.205 -12.721 11.570 1.00 95.50 96 ALA A N 1
ATOM 777 C CA . ALA A 1 96 ? 3.061 -11.881 10.740 1.00 95.50 96 ALA A CA 1
ATOM 778 C C . ALA A 1 96 ? 4.460 -11.715 11.348 1.00 95.50 96 ALA A C 1
ATOM 780 O O . ALA A 1 96 ? 5.446 -11.858 10.633 1.00 95.50 96 ALA A O 1
ATOM 781 N N . PHE A 1 97 ? 4.550 -11.483 12.662 1.00 94.94 97 PHE A N 1
ATOM 782 C CA . PHE A 1 97 ? 5.824 -11.371 13.369 1.00 94.94 97 PHE A CA 1
ATOM 783 C C . PHE A 1 97 ? 6.661 -12.650 13.260 1.00 94.94 97 PHE A C 1
ATOM 785 O O . PHE A 1 97 ? 7.803 -12.590 12.816 1.00 94.94 97 PHE A O 1
ATOM 792 N N . ILE A 1 98 ? 6.079 -13.810 13.582 1.00 94.56 98 ILE A N 1
ATOM 793 C CA . ILE A 1 98 ? 6.781 -15.103 13.516 1.00 94.56 98 ILE A CA 1
ATOM 794 C C . ILE A 1 98 ? 7.241 -15.398 12.083 1.00 94.56 98 ILE A C 1
ATOM 796 O O . ILE A 1 98 ? 8.375 -15.816 11.856 1.00 94.56 98 ILE 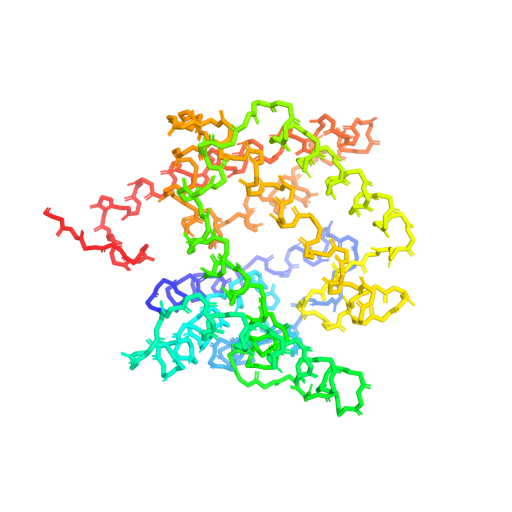A O 1
ATOM 800 N N . LEU A 1 99 ? 6.370 -15.178 11.097 1.00 93.81 99 LEU A N 1
ATOM 801 C CA . LEU A 1 99 ? 6.690 -15.488 9.707 1.00 93.81 99 LEU A CA 1
ATOM 802 C C . LEU A 1 99 ? 7.736 -14.540 9.114 1.00 93.81 99 LEU A C 1
ATOM 804 O O . LEU A 1 99 ? 8.530 -14.980 8.287 1.00 93.81 99 LEU A O 1
ATOM 808 N N . CYS A 1 100 ? 7.751 -13.274 9.533 1.00 91.06 100 CYS A N 1
ATOM 809 C CA . CYS A 1 100 ? 8.692 -12.281 9.027 1.00 91.06 100 CYS A CA 1
ATOM 810 C C . CYS A 1 100 ? 10.074 -12.376 9.695 1.00 91.06 100 CYS A C 1
ATOM 812 O O . CYS A 1 100 ? 11.080 -12.224 9.007 1.00 91.06 100 CYS A O 1
ATOM 814 N N . GLU A 1 101 ? 10.143 -12.613 11.008 1.00 89.19 101 GLU A N 1
ATOM 815 C CA . GLU A 1 101 ? 11.416 -12.621 11.750 1.00 89.19 101 GLU A CA 1
ATOM 816 C C . GLU A 1 101 ? 12.073 -14.004 11.791 1.00 89.19 101 GLU A C 1
ATOM 818 O O . GLU A 1 101 ? 13.268 -14.127 11.520 1.00 89.19 101 GLU A O 1
ATOM 823 N N . GLU A 1 102 ? 11.294 -15.053 12.072 1.00 88.00 102 GLU A N 1
ATOM 824 C CA . GLU A 1 102 ? 11.837 -16.393 12.330 1.00 88.00 102 GLU A CA 1
ATOM 825 C C . GLU A 1 102 ? 11.889 -17.246 11.061 1.00 88.00 102 GLU A C 1
ATOM 827 O O . GLU A 1 102 ? 12.921 -17.826 10.732 1.00 88.00 102 GLU A O 1
ATOM 832 N N . ILE A 1 103 ? 10.770 -17.330 10.330 1.00 89.81 103 ILE A N 1
ATOM 833 C CA . ILE A 1 103 ? 10.656 -18.249 9.184 1.00 89.81 103 ILE A CA 1
ATOM 834 C C . ILE A 1 103 ? 11.206 -17.624 7.900 1.00 89.81 103 ILE A C 1
ATOM 836 O O . ILE A 1 103 ? 11.835 -18.325 7.111 1.00 89.81 103 ILE A O 1
ATOM 840 N N . LYS A 1 104 ? 10.968 -16.322 7.691 1.00 87.44 104 LYS A N 1
ATOM 841 C CA . LYS A 1 104 ? 11.320 -15.567 6.477 1.00 87.44 104 LYS A CA 1
ATOM 842 C C . LYS A 1 104 ? 10.794 -16.256 5.223 1.00 87.44 104 LYS A C 1
ATOM 844 O O . LYS A 1 104 ? 11.546 -16.864 4.460 1.00 87.44 104 LYS A O 1
ATOM 849 N N . LEU A 1 105 ? 9.474 -16.180 5.028 1.00 86.19 105 LEU A N 1
ATOM 850 C CA . LEU A 1 105 ? 8.844 -16.772 3.848 1.00 86.19 105 LEU A CA 1
ATOM 851 C C . LEU A 1 105 ? 9.518 -16.256 2.566 1.00 86.19 105 LEU A C 1
ATOM 853 O O . LEU A 1 105 ? 9.807 -15.062 2.470 1.00 86.19 105 LEU A O 1
ATOM 857 N N . PRO A 1 106 ? 9.758 -17.137 1.580 1.00 85.12 106 PRO A N 1
ATOM 858 C CA . PRO A 1 106 ? 10.327 -16.724 0.307 1.00 85.12 106 PRO A CA 1
ATOM 859 C C . PRO A 1 106 ? 9.335 -15.836 -0.456 1.00 85.12 106 PRO A C 1
ATOM 861 O O . PRO A 1 106 ? 8.155 -15.789 -0.126 1.00 85.12 106 PRO A O 1
ATOM 864 N N . ASN A 1 107 ? 9.802 -15.190 -1.524 1.00 87.94 107 ASN A N 1
ATOM 865 C CA . ASN A 1 107 ? 8.973 -14.404 -2.444 1.00 87.94 107 ASN A CA 1
ATOM 866 C C . ASN A 1 107 ? 7.884 -15.287 -3.090 1.00 87.94 107 ASN A C 1
ATOM 868 O O . ASN A 1 107 ? 8.116 -15.841 -4.164 1.00 87.94 107 ASN A O 1
ATOM 872 N N . LEU A 1 108 ? 6.719 -15.465 -2.463 1.00 93.12 108 LEU A N 1
ATOM 873 C CA . LEU A 1 108 ? 5.624 -16.329 -2.909 1.00 93.12 108 LEU A CA 1
ATOM 874 C C . LEU A 1 108 ? 4.821 -15.653 -4.034 1.00 93.12 108 LEU A C 1
ATOM 876 O O . LEU A 1 108 ? 4.810 -14.425 -4.165 1.00 93.12 108 LEU A O 1
ATOM 880 N N . PRO A 1 109 ? 4.122 -16.421 -4.887 1.00 93.94 109 PRO A N 1
ATOM 881 C CA . PRO A 1 109 ? 3.369 -15.832 -5.986 1.00 93.94 109 PRO A CA 1
ATOM 882 C C . PRO A 1 109 ? 2.307 -14.850 -5.474 1.00 93.94 109 PRO A C 1
ATOM 884 O O . PRO A 1 109 ? 1.712 -15.036 -4.412 1.00 93.94 109 PRO A O 1
ATOM 887 N N . PHE A 1 110 ? 2.067 -13.801 -6.258 1.00 94.44 110 PHE A N 1
ATOM 888 C CA . PHE A 1 110 ? 1.150 -12.699 -5.963 1.00 94.44 110 PHE A CA 1
ATOM 889 C C . PHE A 1 110 ? 1.499 -11.905 -4.689 1.00 94.44 110 PHE A C 1
ATOM 891 O O . PHE A 1 110 ? 0.635 -11.204 -4.169 1.00 94.44 110 PHE A O 1
ATOM 898 N N . GLY A 1 111 ? 2.739 -11.995 -4.187 1.00 93.25 111 GLY A N 1
ATOM 899 C CA . GLY A 1 111 ? 3.169 -11.304 -2.964 1.00 93.25 111 GLY A CA 1
ATOM 900 C C . GLY A 1 111 ? 2.423 -11.794 -1.722 1.00 93.25 111 GLY A C 1
ATOM 901 O O . GLY A 1 111 ? 2.052 -10.991 -0.864 1.00 93.25 111 GLY A O 1
ATOM 902 N N . LEU A 1 112 ? 2.115 -13.095 -1.671 1.00 95.06 112 LEU A N 1
ATOM 903 C CA . LEU A 1 112 ? 1.344 -13.720 -0.596 1.00 95.06 112 LEU A CA 1
ATOM 904 C C . LEU A 1 112 ? 2.020 -13.552 0.773 1.00 95.06 112 LEU A C 1
ATOM 906 O O . LEU A 1 112 ? 1.335 -13.302 1.761 1.00 95.06 112 LEU A O 1
ATOM 910 N N . GLU A 1 113 ? 3.344 -13.647 0.841 1.00 94.06 113 GLU A N 1
ATOM 911 C CA . GLU A 1 113 ? 4.119 -13.387 2.053 1.00 94.06 113 GLU A CA 1
ATOM 912 C C . GLU A 1 113 ? 3.872 -11.965 2.565 1.00 94.06 113 GLU A C 1
ATOM 914 O O . GLU A 1 113 ? 3.459 -11.784 3.711 1.00 94.06 113 GLU A O 1
ATOM 919 N N . THR A 1 114 ? 3.959 -10.956 1.693 1.00 93.88 114 THR A N 1
ATOM 920 C CA . THR A 1 114 ? 3.678 -9.575 2.085 1.00 93.88 114 THR A CA 1
ATOM 921 C C . THR A 1 114 ? 2.201 -9.360 2.413 1.00 93.88 114 THR A C 1
ATOM 923 O O . THR A 1 114 ? 1.884 -8.581 3.312 1.00 93.88 114 THR A O 1
ATOM 926 N N . ALA A 1 115 ? 1.277 -10.061 1.742 1.00 96.25 115 ALA A N 1
ATOM 927 C CA . ALA A 1 115 ? -0.145 -10.036 2.094 1.00 96.25 115 ALA A CA 1
ATOM 928 C C . ALA A 1 115 ? -0.368 -10.510 3.536 1.00 96.25 115 ALA A C 1
ATOM 930 O O . ALA A 1 115 ? -1.148 -9.893 4.261 1.00 96.25 115 ALA A O 1
ATOM 931 N N . ILE A 1 116 ? 0.336 -11.565 3.963 1.00 95.75 116 ILE A N 1
ATOM 932 C CA . ILE A 1 116 ? 0.293 -12.075 5.338 1.00 95.75 116 ILE A CA 1
ATOM 933 C C . ILE A 1 116 ? 0.900 -11.054 6.302 1.00 95.75 116 ILE A C 1
ATOM 935 O O . ILE A 1 116 ? 0.262 -10.714 7.299 1.00 95.75 116 ILE A O 1
ATOM 939 N N . TYR A 1 117 ? 2.078 -10.510 5.984 1.00 94.94 117 TYR A N 1
ATOM 940 C CA . TYR A 1 117 ? 2.754 -9.526 6.832 1.00 94.94 117 TYR A CA 1
ATOM 941 C C . TYR A 1 117 ? 1.921 -8.254 7.030 1.00 94.94 117 TYR A C 1
ATOM 943 O O . TYR A 1 117 ? 1.900 -7.684 8.119 1.00 94.94 117 TYR A O 1
ATOM 951 N N . MET A 1 118 ? 1.197 -7.814 5.996 1.00 95.50 118 MET A N 1
ATOM 952 C CA . MET A 1 118 ? 0.375 -6.599 6.027 1.00 95.50 118 MET A CA 1
ATOM 953 C C . MET A 1 118 ? -1.079 -6.840 6.461 1.00 95.50 118 MET A C 1
ATOM 955 O O . MET A 1 118 ? -1.803 -5.877 6.738 1.00 95.50 118 MET A O 1
ATOM 959 N N . PHE A 1 119 ? -1.522 -8.097 6.577 1.00 97.44 119 PHE A N 1
ATOM 960 C CA . PHE A 1 119 ? -2.875 -8.451 7.019 1.00 97.44 119 PHE A CA 1
ATOM 961 C C . PHE A 1 119 ? -3.300 -7.813 8.359 1.00 97.44 119 PHE A C 1
ATOM 963 O O . PHE A 1 119 ? -4.457 -7.382 8.457 1.00 97.44 119 PHE A O 1
ATOM 970 N N . PRO A 1 120 ? -2.416 -7.658 9.372 1.00 97.62 120 PRO A N 1
ATOM 971 C CA . PRO A 1 120 ? -2.772 -6.992 10.623 1.00 97.62 120 PRO A CA 1
ATOM 972 C C . PRO A 1 120 ? -3.332 -5.585 10.408 1.00 97.62 120 PRO A C 1
ATOM 974 O O . PRO A 1 120 ? -4.278 -5.192 11.082 1.00 97.62 120 PRO A O 1
ATOM 977 N N . PHE A 1 121 ? -2.840 -4.832 9.421 1.00 97.06 121 PHE A N 1
ATOM 978 C CA . PHE A 1 121 ? -3.344 -3.483 9.149 1.00 97.06 121 PHE A CA 1
ATOM 979 C C . PHE A 1 121 ? -4.742 -3.485 8.519 1.00 97.06 121 PHE A C 1
ATOM 981 O O . PHE A 1 121 ? -5.539 -2.580 8.777 1.00 97.06 121 PHE A O 1
ATOM 988 N N . PHE A 1 122 ? -5.089 -4.523 7.753 1.00 97.12 122 PHE A N 1
ATOM 989 C CA . PHE A 1 122 ? -6.462 -4.717 7.288 1.00 97.12 122 PHE A CA 1
ATOM 990 C C . PHE A 1 122 ? -7.403 -4.993 8.468 1.00 97.12 122 PHE A C 1
ATOM 992 O O . PHE A 1 122 ? -8.444 -4.344 8.604 1.00 97.12 122 PHE A O 1
ATOM 999 N N . ALA A 1 123 ? -7.015 -5.911 9.359 1.00 97.25 123 ALA A N 1
ATOM 1000 C CA . ALA A 1 123 ? -7.779 -6.224 10.564 1.00 97.25 123 ALA A CA 1
ATOM 1001 C C . ALA A 1 123 ? -7.894 -5.007 11.503 1.00 97.25 123 ALA A C 1
ATOM 1003 O O . ALA A 1 123 ? -8.973 -4.731 12.027 1.00 97.25 123 ALA A O 1
ATOM 1004 N N . LEU A 1 124 ? -6.832 -4.207 11.638 1.00 97.44 124 LEU A N 1
ATOM 1005 C CA . LEU A 1 124 ? -6.849 -2.931 12.354 1.00 97.44 124 LEU A CA 1
ATOM 1006 C C . LEU A 1 124 ? -7.892 -1.974 11.760 1.00 97.44 124 LEU A C 1
ATOM 1008 O O . LEU A 1 124 ? -8.666 -1.368 12.500 1.00 97.44 124 LEU A O 1
ATOM 1012 N N . GLY A 1 125 ? -7.976 -1.882 10.430 1.00 96.25 125 GLY A N 1
ATOM 1013 C CA . GLY A 1 125 ? -9.017 -1.115 9.744 1.00 96.25 125 GLY A CA 1
ATOM 1014 C C . GLY A 1 125 ? -10.435 -1.565 10.118 1.00 96.25 125 GLY A C 1
ATOM 1015 O O . GLY A 1 125 ? -11.305 -0.722 10.355 1.00 96.25 125 GLY A O 1
ATOM 1016 N N . LYS A 1 126 ? -10.666 -2.879 10.251 1.00 96.12 126 LYS A N 1
ATOM 1017 C CA . LYS A 1 126 ? -11.944 -3.447 10.721 1.00 96.12 126 LYS A CA 1
ATOM 1018 C C . LYS A 1 126 ? -12.235 -3.068 12.174 1.00 96.12 126 LYS A C 1
ATOM 1020 O O . LYS A 1 126 ? -13.342 -2.615 12.461 1.00 96.12 126 LYS A O 1
ATOM 1025 N N . VAL A 1 127 ? -11.244 -3.166 13.066 1.00 96.69 127 VAL A N 1
ATOM 1026 C CA . VAL A 1 127 ? -11.364 -2.743 14.475 1.00 96.69 127 VAL A CA 1
ATOM 1027 C C . VAL A 1 127 ? -11.733 -1.263 14.569 1.00 96.69 127 VAL A C 1
ATOM 1029 O O . VAL A 1 127 ? -12.710 -0.913 15.236 1.00 96.69 127 VAL A O 1
ATOM 1032 N N . ILE A 1 128 ? -11.003 -0.397 13.858 1.00 94.88 128 ILE A N 1
ATOM 1033 C CA . ILE A 1 128 ? -11.269 1.045 13.822 1.00 94.88 128 ILE A CA 1
ATOM 1034 C C . ILE A 1 128 ? -12.675 1.318 13.271 1.00 94.88 128 ILE A C 1
ATOM 1036 O O . ILE A 1 128 ? -13.416 2.126 13.834 1.00 94.88 128 ILE A O 1
ATOM 1040 N N . GLY A 1 129 ? -13.079 0.612 12.212 1.00 93.31 129 GLY A N 1
ATOM 1041 C CA . GLY A 1 129 ? -14.427 0.681 11.649 1.00 93.31 129 GLY A CA 1
ATOM 1042 C C . GLY A 1 129 ? -15.518 0.370 12.678 1.00 93.31 129 GLY A C 1
ATOM 1043 O O . GLY A 1 129 ? -16.483 1.129 12.790 1.00 93.31 129 GLY A O 1
ATOM 1044 N N . SER A 1 130 ? -15.334 -0.677 13.488 1.00 93.50 130 SER A N 1
ATOM 1045 C CA . SER A 1 130 ? -16.276 -1.079 14.542 1.00 93.50 130 SER A CA 1
ATOM 1046 C C . SER A 1 130 ? -16.394 -0.059 15.685 1.00 93.50 130 SER A C 1
ATOM 1048 O O . SER A 1 130 ? -17.458 0.059 16.294 1.00 93.50 130 SER A O 1
ATOM 1050 N N . ILE A 1 131 ? -15.333 0.700 15.990 1.00 92.38 131 ILE A N 1
ATOM 1051 C CA . ILE A 1 131 ? -15.348 1.721 17.058 1.00 92.38 131 ILE A CA 1
ATOM 1052 C C . ILE A 1 131 ? -15.606 3.145 16.552 1.00 92.38 131 ILE A C 1
ATOM 1054 O O . ILE A 1 131 ? -15.845 4.039 17.368 1.00 92.38 131 ILE A O 1
ATOM 1058 N N . LYS A 1 132 ? -15.617 3.363 15.230 1.00 90.69 132 LYS A N 1
ATOM 1059 C CA . LYS A 1 132 ? -15.754 4.680 14.587 1.00 90.69 132 LYS A CA 1
ATOM 1060 C C . LYS A 1 132 ? -16.896 5.504 15.178 1.00 90.69 132 LYS A C 1
ATOM 1062 O O . LYS A 1 132 ? -16.680 6.639 15.586 1.00 90.69 132 LYS A O 1
ATOM 1067 N N . GLY A 1 133 ? -18.097 4.928 15.278 1.00 86.69 133 GLY A N 1
ATOM 1068 C CA . GLY A 1 133 ? -19.277 5.632 15.795 1.00 86.69 133 GLY A CA 1
ATOM 1069 C C . GLY A 1 133 ? -19.168 6.041 17.270 1.00 86.69 133 GLY A C 1
ATOM 1070 O O . GLY A 1 133 ? -19.723 7.060 17.670 1.00 86.69 133 GLY A O 1
ATOM 1071 N N . LYS A 1 134 ? -18.429 5.277 18.086 1.00 88.88 134 LYS A N 1
ATOM 1072 C CA . LYS A 1 134 ? -18.151 5.636 19.486 1.00 88.88 134 LYS A CA 1
ATOM 1073 C C . LYS A 1 134 ? -17.103 6.746 19.561 1.00 88.88 134 LYS A C 1
ATOM 1075 O O . LYS A 1 134 ? -17.251 7.664 20.361 1.00 88.88 134 LYS A O 1
ATOM 1080 N N . PHE A 1 135 ? -16.076 6.678 18.716 1.00 86.81 135 PHE A N 1
ATOM 1081 C CA . PHE A 1 135 ? -15.002 7.669 18.659 1.00 86.81 135 PHE A CA 1
ATOM 1082 C C . PHE A 1 135 ? -15.488 9.031 18.147 1.00 86.81 135 PHE A C 1
ATOM 1084 O O . PHE A 1 135 ? -15.161 10.066 18.724 1.00 86.81 135 PHE A O 1
ATOM 1091 N N . THR A 1 136 ? -16.347 9.063 17.124 1.00 86.44 136 THR A N 1
ATOM 1092 C CA . THR A 1 136 ? -16.893 10.322 16.589 1.00 86.44 136 THR A CA 1
ATOM 1093 C C . THR A 1 136 ? -17.767 11.074 17.593 1.00 86.44 136 THR A C 1
ATOM 1095 O O . THR A 1 136 ? -17.839 12.300 17.515 1.00 86.44 136 THR A O 1
ATOM 1098 N N . ARG A 1 137 ? -18.372 10.381 18.566 1.00 88.25 137 ARG A N 1
ATOM 1099 C CA . ARG A 1 137 ? -19.161 10.983 19.658 1.00 88.25 137 ARG A CA 1
ATOM 1100 C C . ARG A 1 137 ? -18.320 11.494 20.832 1.00 88.25 137 ARG A C 1
ATOM 1102 O O . ARG A 1 137 ? -18.862 12.152 21.713 1.00 88.25 137 ARG A O 1
ATOM 1109 N N . LYS A 1 138 ? -17.019 11.186 20.887 1.00 89.88 138 LYS A N 1
ATOM 1110 C CA . LYS A 1 138 ? -16.128 11.693 21.944 1.00 89.88 138 LYS A CA 1
ATOM 1111 C C . LYS A 1 138 ? -15.898 13.201 21.801 1.00 89.88 138 LYS A C 1
ATOM 1113 O O . LYS A 1 138 ? -16.087 13.775 20.726 1.00 89.88 138 LYS A O 1
ATOM 1118 N N . SER A 1 139 ? -15.457 13.822 22.897 1.00 90.69 139 SER A N 1
ATOM 1119 C CA . SER A 1 139 ? -15.095 15.240 22.931 1.00 90.69 139 SER A CA 1
ATOM 1120 C C . SER A 1 139 ? -13.986 15.561 21.926 1.00 90.69 139 SER A C 1
ATOM 1122 O O . SER A 1 139 ? -13.156 14.713 21.588 1.00 90.69 139 SER A O 1
ATOM 1124 N N . ILE A 1 140 ? -13.959 16.809 21.453 1.00 88.44 140 ILE A N 1
ATOM 1125 C CA . ILE A 1 140 ? -12.938 17.277 20.510 1.00 88.44 140 ILE A CA 1
ATOM 1126 C C . ILE A 1 140 ? -11.522 17.135 21.079 1.00 88.44 140 ILE A C 1
ATOM 1128 O O . ILE A 1 140 ? -10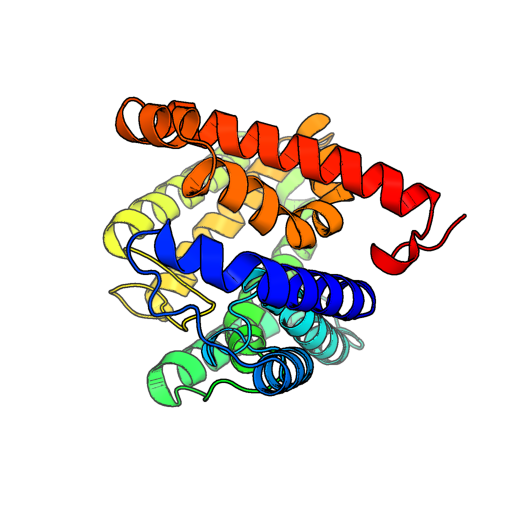.624 16.688 20.370 1.00 88.44 140 ILE A O 1
ATOM 1132 N N . LEU A 1 141 ? -11.349 17.399 22.378 1.00 90.50 141 LEU A N 1
ATOM 1133 C CA . LEU A 1 141 ? -10.067 17.259 23.062 1.00 90.50 141 LEU A CA 1
ATOM 1134 C C . LEU A 1 141 ? -9.555 15.814 23.019 1.00 90.50 141 LEU A C 1
ATOM 1136 O O . LEU A 1 141 ? -8.388 15.595 22.719 1.00 90.50 141 LEU A O 1
ATOM 1140 N N . ALA A 1 142 ? -10.428 14.825 23.236 1.00 90.25 142 ALA A N 1
ATOM 1141 C CA . ALA A 1 142 ? -10.044 13.417 23.153 1.00 90.25 142 ALA A CA 1
ATOM 1142 C C . ALA A 1 142 ? -9.604 13.025 21.733 1.00 90.25 142 ALA A C 1
ATOM 1144 O O . ALA A 1 142 ? -8.631 12.293 21.569 1.00 90.25 142 ALA A O 1
ATOM 1145 N N . LYS A 1 143 ? -10.283 13.538 20.698 1.00 90.56 143 LYS A N 1
ATOM 1146 C CA . LYS A 1 143 ? -9.906 13.284 19.297 1.00 90.56 143 LYS A CA 1
ATOM 1147 C C . LYS A 1 143 ? -8.552 13.896 18.958 1.00 90.56 143 LYS A C 1
ATOM 1149 O O . LYS A 1 143 ? -7.727 13.223 18.345 1.00 90.56 143 LYS A O 1
ATOM 1154 N N . ILE A 1 144 ? -8.321 15.143 19.372 1.00 91.69 144 ILE A N 1
ATOM 1155 C CA . ILE A 1 144 ? -7.044 15.837 19.174 1.00 91.69 144 ILE A CA 1
ATOM 1156 C C . ILE A 1 144 ? -5.933 15.096 19.918 1.00 91.69 144 ILE A C 1
ATOM 1158 O O . ILE A 1 144 ? -4.915 14.796 19.308 1.00 91.69 144 ILE A O 1
ATOM 1162 N N . ALA A 1 145 ? -6.148 14.728 21.183 1.00 94.00 145 ALA A N 1
ATOM 1163 C CA . ALA A 1 145 ? -5.162 14.012 21.987 1.00 94.00 145 ALA A CA 1
ATOM 1164 C C . ALA A 1 145 ? -4.750 12.678 21.347 1.00 94.00 145 ALA A C 1
ATOM 1166 O O . ALA A 1 145 ? -3.560 12.413 21.210 1.00 94.00 145 ALA A O 1
ATOM 1167 N N . VAL A 1 146 ? -5.714 11.868 20.890 1.00 93.56 146 VAL A N 1
ATOM 1168 C CA . VAL A 1 146 ? -5.423 10.603 20.192 1.00 93.56 146 VAL A CA 1
ATOM 1169 C C . VAL A 1 146 ? -4.707 10.858 18.866 1.00 93.56 146 VAL A C 1
ATOM 1171 O O . VAL A 1 146 ? -3.699 10.222 18.584 1.00 93.56 146 VAL A O 1
ATOM 1174 N N . THR A 1 147 ? -5.186 11.813 18.066 1.00 94.56 147 THR A N 1
ATOM 1175 C CA . THR A 1 147 ? -4.606 12.116 16.749 1.00 94.56 147 THR A CA 1
ATOM 1176 C C . THR A 1 147 ? -3.164 12.604 16.871 1.00 94.56 147 THR A C 1
ATOM 1178 O O . THR A 1 147 ? -2.268 12.045 16.244 1.00 94.56 147 THR A O 1
ATOM 1181 N N . VAL A 1 148 ? -2.930 13.624 17.699 1.00 95.94 148 VAL A N 1
ATOM 1182 C CA . VAL A 1 148 ? -1.607 14.220 17.908 1.00 95.94 148 VAL A CA 1
ATOM 1183 C C . VAL A 1 148 ? -0.685 13.233 18.610 1.00 95.94 148 VAL A C 1
ATOM 1185 O O . VAL A 1 148 ? 0.444 13.066 18.167 1.00 95.94 148 VAL A O 1
ATOM 1188 N N . GLY A 1 149 ? -1.160 12.532 19.644 1.00 96.56 149 GLY A N 1
ATOM 1189 C CA . GLY A 1 149 ? -0.364 11.543 20.370 1.00 96.56 149 GLY A CA 1
ATOM 1190 C C . GLY A 1 149 ? 0.126 10.417 19.462 1.00 96.56 149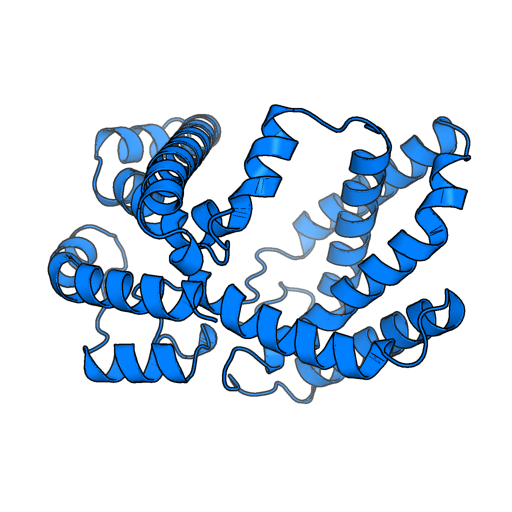 GLY A C 1
ATOM 1191 O O . GLY A 1 149 ? 1.323 10.150 19.403 1.00 96.56 149 GLY A O 1
ATOM 1192 N N . CYS A 1 150 ? -0.772 9.806 18.688 1.00 97.06 150 CYS A N 1
ATOM 1193 C CA . CYS A 1 150 ? -0.412 8.731 17.766 1.00 97.06 150 CYS A CA 1
ATOM 1194 C C . CYS A 1 150 ? 0.506 9.207 16.627 1.00 97.06 150 CYS A C 1
ATOM 1196 O O . CYS A 1 150 ? 1.472 8.516 16.305 1.00 97.06 150 CYS A O 1
ATOM 1198 N N . LEU A 1 151 ? 0.254 10.384 16.039 1.00 97.12 151 LEU A N 1
ATOM 1199 C CA . LEU A 1 151 ? 1.121 10.933 14.989 1.00 97.12 151 LEU A CA 1
ATOM 1200 C C . LEU A 1 151 ? 2.501 11.319 15.525 1.00 97.12 151 LEU A C 1
ATOM 1202 O O . LEU A 1 151 ? 3.496 11.025 14.869 1.00 97.12 151 LEU A O 1
ATOM 1206 N N . ALA A 1 152 ? 2.581 11.940 16.703 1.00 96.25 152 ALA A N 1
ATOM 1207 C CA . ALA A 1 152 ? 3.846 12.340 17.311 1.00 96.25 152 ALA A CA 1
ATOM 1208 C C . ALA A 1 152 ? 4.700 11.118 17.670 1.00 96.25 152 ALA A C 1
ATOM 1210 O O . ALA A 1 152 ? 5.856 11.047 17.260 1.00 96.25 152 ALA A O 1
ATOM 1211 N N . VAL A 1 153 ? 4.116 10.128 18.357 1.00 96.00 153 VAL A N 1
ATOM 1212 C CA . VAL A 1 153 ? 4.811 8.881 18.714 1.00 96.00 153 VAL A CA 1
ATOM 1213 C C . VAL A 1 153 ? 5.241 8.127 17.458 1.00 96.00 153 VAL A C 1
ATOM 1215 O O . VAL A 1 153 ? 6.413 7.785 17.324 1.00 96.00 153 VAL A O 1
ATOM 1218 N N . GLY A 1 154 ? 4.328 7.920 16.505 1.00 95.50 154 GLY A N 1
ATOM 1219 C CA . GLY A 1 154 ? 4.636 7.228 15.255 1.00 95.50 154 GLY A CA 1
ATOM 1220 C C . GLY A 1 154 ? 5.744 7.923 14.460 1.00 95.50 154 GLY A C 1
ATOM 1221 O O . GLY A 1 154 ? 6.681 7.266 14.024 1.00 95.50 154 GLY A O 1
ATOM 1222 N N . THR A 1 155 ? 5.690 9.253 14.330 1.00 94.31 155 THR A N 1
ATOM 1223 C CA . THR A 1 155 ? 6.716 10.035 13.616 1.00 94.31 155 THR A CA 1
ATOM 1224 C C . THR A 1 155 ? 8.058 9.982 14.336 1.00 94.31 155 THR A C 1
ATOM 1226 O O . THR A 1 155 ? 9.081 9.776 13.690 1.00 94.31 155 THR A O 1
ATOM 1229 N N . PHE A 1 156 ? 8.083 10.097 15.664 1.00 94.19 156 PHE A N 1
ATOM 1230 C CA . PHE A 1 156 ? 9.320 9.956 16.431 1.00 94.19 156 PHE A CA 1
ATOM 1231 C C . PHE A 1 156 ? 9.971 8.584 16.200 1.00 94.19 156 PHE A C 1
ATOM 1233 O O . PHE A 1 156 ? 11.174 8.499 15.970 1.00 94.19 156 PHE A O 1
ATOM 1240 N N . MET A 1 157 ? 9.167 7.519 16.149 1.00 94.25 157 MET A N 1
ATOM 1241 C CA . MET A 1 157 ? 9.659 6.175 15.843 1.00 94.25 157 MET A CA 1
ATOM 1242 C C . MET A 1 157 ? 10.235 6.046 14.421 1.00 94.25 157 MET A C 1
ATOM 1244 O O . MET A 1 157 ? 11.189 5.297 14.218 1.00 94.25 157 MET A O 1
ATOM 1248 N N . THR A 1 158 ? 9.731 6.798 13.431 1.00 91.19 158 THR A N 1
ATOM 1249 C CA . THR A 1 158 ? 10.293 6.758 12.061 1.00 91.19 158 THR A CA 1
ATOM 1250 C C . THR A 1 158 ? 11.753 7.203 12.008 1.00 91.19 158 THR A C 1
ATOM 1252 O O . THR A 1 158 ? 12.523 6.649 11.225 1.00 91.19 158 THR A O 1
ATOM 1255 N N . ILE A 1 159 ? 12.152 8.144 12.875 1.00 87.94 159 ILE A N 1
ATOM 1256 C CA . ILE A 1 159 ? 13.536 8.628 12.967 1.00 87.94 159 ILE A CA 1
ATOM 1257 C C . ILE A 1 159 ? 14.471 7.475 13.360 1.00 87.94 159 ILE A C 1
ATOM 1259 O O . ILE A 1 159 ? 15.575 7.373 12.832 1.00 87.94 159 ILE A O 1
ATOM 1263 N N . GLY A 1 160 ? 14.016 6.586 14.248 1.00 82.81 160 GLY A N 1
ATOM 1264 C CA . GLY A 1 160 ? 14.779 5.416 14.683 1.00 82.81 160 GLY A CA 1
ATOM 1265 C C . GLY A 1 160 ? 14.749 4.250 13.691 1.00 82.81 160 GLY A C 1
ATOM 1266 O O . GLY A 1 160 ? 15.751 3.557 13.542 1.00 82.81 160 GLY A O 1
ATOM 1267 N N . ASN A 1 161 ? 13.629 4.025 12.995 1.00 89.25 161 ASN A N 1
ATOM 1268 C CA . ASN A 1 161 ? 13.460 2.828 12.161 1.00 89.25 161 ASN A CA 1
ATOM 1269 C C . ASN A 1 161 ? 14.197 2.881 10.813 1.00 89.25 161 ASN A C 1
ATOM 1271 O O . ASN A 1 161 ? 14.477 1.839 10.221 1.00 89.25 161 ASN A O 1
ATOM 1275 N N . GLY A 1 162 ? 14.484 4.078 10.299 1.00 86.06 162 GLY A N 1
ATOM 1276 C CA . GLY A 1 162 ? 15.070 4.247 8.970 1.00 86.06 162 GLY A CA 1
ATOM 1277 C C . GLY A 1 162 ? 14.100 3.900 7.832 1.00 86.06 162 GLY A C 1
ATOM 1278 O O . GLY A 1 162 ? 12.881 4.033 7.959 1.00 86.06 162 GLY A O 1
ATOM 1279 N N . GLN A 1 163 ? 14.648 3.497 6.681 1.00 84.44 163 GLN A N 1
ATOM 1280 C CA . GLN A 1 163 ? 13.862 3.241 5.474 1.00 84.44 163 GLN A CA 1
ATOM 1281 C C . GLN A 1 163 ? 13.134 1.892 5.542 1.00 84.44 163 GLN A C 1
ATOM 1283 O O . GLN A 1 163 ? 13.734 0.859 5.826 1.00 84.44 163 GLN A O 1
ATOM 1288 N N . VAL A 1 164 ? 11.842 1.913 5.211 1.00 87.56 164 VAL A N 1
ATOM 1289 C CA . VAL A 1 164 ? 10.981 0.729 5.111 1.00 87.56 164 VAL A CA 1
ATOM 1290 C C . VAL A 1 164 ? 10.610 0.496 3.648 1.00 87.56 164 VAL A C 1
ATOM 1292 O O . VAL A 1 164 ? 10.226 1.427 2.940 1.00 87.56 164 VAL A O 1
ATOM 1295 N N . SER A 1 165 ? 10.708 -0.751 3.196 1.00 85.75 165 SER A N 1
ATOM 1296 C CA . SER A 1 165 ? 10.441 -1.185 1.827 1.00 85.75 165 SER A CA 1
ATOM 1297 C C . SER A 1 165 ? 9.735 -2.545 1.834 1.00 85.75 165 SER A C 1
ATOM 1299 O O . SER A 1 165 ? 10.376 -3.593 1.821 1.00 85.75 165 SER A O 1
ATOM 1301 N N . TYR A 1 166 ? 8.399 -2.532 1.816 1.00 83.69 166 TYR A N 1
ATOM 1302 C CA . TYR A 1 166 ? 7.566 -3.750 1.858 1.00 83.69 166 TYR A CA 1
ATOM 1303 C C . TYR A 1 166 ? 7.835 -4.707 0.701 1.00 83.69 166 TYR A C 1
ATOM 1305 O O . TYR A 1 166 ? 7.833 -5.915 0.856 1.00 83.69 166 TYR A O 1
ATOM 1313 N N . ASN A 1 167 ? 8.085 -4.143 -0.476 1.00 78.62 167 ASN A N 1
ATOM 1314 C CA . ASN A 1 167 ? 8.369 -4.871 -1.708 1.00 78.62 167 ASN A CA 1
ATOM 1315 C C . ASN A 1 167 ? 9.719 -5.608 -1.700 1.00 78.62 167 ASN A C 1
ATOM 1317 O O . ASN A 1 167 ? 9.982 -6.362 -2.634 1.00 78.62 167 ASN A O 1
ATOM 1321 N N . ALA A 1 168 ? 10.580 -5.301 -0.729 1.00 79.69 168 ALA A N 1
ATOM 1322 C CA . ALA A 1 168 ? 11.904 -5.879 -0.539 1.00 79.69 168 ALA A CA 1
ATOM 1323 C C . ALA A 1 168 ? 12.042 -6.518 0.856 1.00 79.69 168 ALA A C 1
ATOM 1325 O O . ALA A 1 168 ? 13.163 -6.707 1.319 1.00 79.69 168 ALA A O 1
ATOM 1326 N N . ASP A 1 169 ? 10.914 -6.756 1.541 1.00 82.94 169 ASP A N 1
ATOM 1327 C CA . ASP A 1 169 ? 10.836 -7.293 2.906 1.00 82.94 169 ASP A CA 1
ATOM 1328 C C . ASP A 1 169 ? 11.786 -6.620 3.908 1.00 82.94 169 ASP A C 1
ATOM 1330 O O . ASP A 1 169 ? 12.333 -7.234 4.821 1.00 82.94 169 ASP A O 1
ATOM 1334 N N . SER A 1 170 ? 11.967 -5.309 3.745 1.00 86.50 170 SER A N 1
ATOM 1335 C CA . SER A 1 170 ? 12.780 -4.491 4.634 1.00 86.50 170 SER A CA 1
ATOM 1336 C C . SER A 1 170 ? 11.870 -3.654 5.522 1.00 86.50 170 SER A C 1
ATOM 1338 O O . SER A 1 170 ? 11.216 -2.722 5.056 1.00 86.50 170 SER A O 1
ATOM 1340 N N . TYR A 1 171 ? 11.822 -3.980 6.812 1.00 89.88 171 TYR A N 1
ATOM 1341 C CA . TYR A 1 171 ? 10.934 -3.333 7.785 1.00 89.88 171 TYR A CA 1
ATOM 1342 C C . TYR A 1 171 ? 11.655 -2.332 8.698 1.00 89.88 171 TYR A C 1
ATOM 1344 O O . TYR A 1 171 ? 11.111 -1.899 9.710 1.00 89.88 171 TYR A O 1
ATOM 1352 N N . GLY A 1 172 ? 12.845 -1.890 8.295 1.00 87.69 172 GLY A N 1
ATOM 1353 C CA . GLY A 1 172 ? 13.677 -0.957 9.049 1.00 87.69 172 GLY A CA 1
ATOM 1354 C C . GLY A 1 172 ? 14.721 -1.650 9.922 1.00 87.69 172 GLY A C 1
ATOM 1355 O O . GLY A 1 172 ? 14.881 -2.869 9.907 1.00 87.69 172 GLY A O 1
ATOM 1356 N N . THR A 1 173 ? 15.473 -0.843 10.661 1.00 86.94 173 THR A N 1
ATOM 1357 C CA . THR A 1 173 ? 16.679 -1.253 11.399 1.00 86.94 173 THR A CA 1
ATOM 1358 C C . THR A 1 173 ? 16.392 -2.029 12.682 1.00 86.94 173 THR A C 1
ATOM 1360 O O . THR A 1 173 ? 17.242 -2.789 13.131 1.00 86.94 173 THR A O 1
ATOM 1363 N N . HIS A 1 174 ? 15.205 -1.854 13.266 1.00 86.44 174 HIS A N 1
ATOM 1364 C CA . HIS A 1 174 ? 14.827 -2.424 14.565 1.00 86.44 174 HIS A CA 1
ATOM 1365 C C . HIS A 1 174 ? 13.896 -3.646 14.444 1.00 86.44 174 HIS A C 1
ATOM 1367 O O . HIS A 1 174 ? 13.313 -4.083 15.437 1.00 86.44 174 HIS A O 1
ATOM 1373 N N . GLY A 1 175 ? 13.742 -4.186 13.232 1.00 89.06 175 GLY A N 1
ATOM 1374 C CA . GLY A 1 175 ? 12.913 -5.357 12.951 1.00 89.06 175 GLY A CA 1
ATOM 1375 C C . GLY A 1 175 ? 11.417 -5.064 12.786 1.00 89.06 175 GLY A C 1
ATOM 1376 O O . GLY A 1 175 ? 10.910 -3.957 12.998 1.00 89.06 175 GLY A O 1
ATOM 1377 N N . PHE A 1 176 ? 10.684 -6.104 12.404 1.00 91.69 176 PHE A N 1
ATOM 1378 C CA . PHE A 1 176 ? 9.266 -6.094 12.070 1.00 91.69 176 PHE A CA 1
ATOM 1379 C C . PHE A 1 176 ? 8.375 -5.702 13.252 1.00 91.69 176 PHE A C 1
ATOM 1381 O O . PHE A 1 176 ? 7.387 -4.992 13.073 1.00 91.69 176 PHE A O 1
ATOM 1388 N N . GLY A 1 177 ? 8.725 -6.116 14.475 1.00 92.62 177 GLY A N 1
ATOM 1389 C CA . GLY A 1 177 ? 7.964 -5.759 15.678 1.00 92.62 177 GLY A CA 1
ATOM 1390 C C . GLY A 1 177 ? 7.929 -4.247 15.921 1.00 92.62 177 GLY A C 1
ATOM 1391 O O . GLY A 1 177 ? 6.861 -3.677 16.161 1.00 92.62 177 GLY A O 1
ATOM 1392 N N . TYR A 1 178 ? 9.082 -3.581 15.783 1.00 93.69 178 TYR A N 1
ATOM 1393 C CA . TYR A 1 178 ? 9.177 -2.123 15.881 1.00 93.69 178 TYR A CA 1
ATOM 1394 C C . TYR A 1 178 ? 8.345 -1.446 14.790 1.00 93.69 178 TYR A C 1
ATOM 1396 O O . TYR A 1 178 ? 7.560 -0.530 15.063 1.00 93.69 178 TYR A O 1
ATOM 1404 N N . PHE A 1 179 ? 8.465 -1.949 13.559 1.00 94.56 179 PHE A N 1
ATOM 1405 C CA . PHE A 1 179 ? 7.673 -1.488 12.429 1.00 94.56 179 PHE A CA 1
ATOM 1406 C C . PHE A 1 179 ? 6.165 -1.602 12.681 1.00 94.56 179 PHE A C 1
ATOM 1408 O O . PHE A 1 179 ? 5.433 -0.647 12.421 1.00 94.56 179 PHE A O 1
ATOM 1415 N N . LEU A 1 180 ? 5.693 -2.726 13.225 1.00 94.88 180 LEU A N 1
ATOM 1416 C CA . LEU A 1 180 ? 4.273 -2.976 13.460 1.00 94.88 180 LEU A CA 1
ATOM 1417 C C . LEU A 1 180 ? 3.677 -1.959 14.439 1.00 94.88 180 LEU A C 1
ATOM 1419 O O . LEU A 1 180 ? 2.595 -1.422 14.186 1.00 94.88 180 LEU A O 1
ATOM 1423 N N . VAL A 1 181 ? 4.393 -1.642 15.522 1.00 95.44 181 VAL A N 1
ATOM 1424 C CA . VAL A 1 181 ? 3.966 -0.625 16.497 1.00 95.44 181 VAL A CA 1
ATOM 1425 C C . VAL A 1 181 ? 3.963 0.765 15.863 1.00 95.44 181 VAL A C 1
ATOM 1427 O O . VAL A 1 181 ? 2.950 1.466 15.929 1.00 95.44 181 VAL A O 1
ATOM 1430 N N . MET A 1 182 ? 5.058 1.144 15.197 1.00 95.69 182 MET A N 1
ATOM 1431 C CA . MET A 1 182 ? 5.189 2.436 14.517 1.00 95.69 182 MET A CA 1
ATOM 1432 C C . MET A 1 182 ? 4.064 2.646 13.492 1.00 95.69 182 MET A C 1
ATOM 1434 O O . MET A 1 182 ? 3.361 3.659 13.527 1.00 95.69 182 MET A O 1
ATOM 1438 N N . ALA A 1 183 ? 3.862 1.682 12.594 1.00 95.38 183 ALA A N 1
ATOM 1439 C CA . ALA A 1 183 ? 2.850 1.751 11.550 1.00 95.38 183 ALA A CA 1
ATOM 1440 C C . ALA A 1 183 ? 1.433 1.765 12.138 1.00 95.38 183 ALA A C 1
ATOM 1442 O O . ALA A 1 183 ? 0.596 2.536 11.677 1.00 95.38 183 ALA A O 1
ATOM 1443 N N . THR A 1 184 ? 1.170 1.000 13.205 1.00 96.25 184 THR A N 1
ATOM 1444 C CA . THR A 1 184 ? -0.125 1.031 13.906 1.00 96.25 184 THR A CA 1
ATOM 1445 C C . THR A 1 184 ? -0.418 2.422 14.467 1.00 96.25 184 THR A C 1
ATOM 1447 O O . THR A 1 184 ? -1.519 2.937 14.264 1.00 96.25 184 THR A O 1
ATOM 1450 N N . MET A 1 185 ? 0.563 3.065 15.112 1.00 96.69 185 MET A N 1
ATOM 1451 C CA . MET A 1 185 ? 0.414 4.431 15.6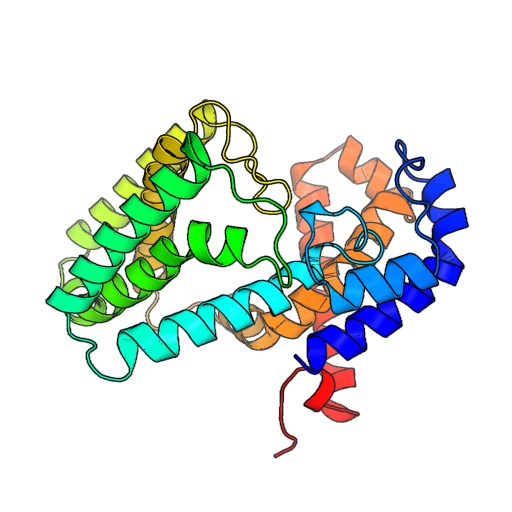28 1.00 96.69 185 MET A CA 1
ATOM 1452 C C . MET A 1 185 ? 0.124 5.425 14.502 1.00 96.69 185 MET A C 1
ATOM 1454 O O . MET A 1 185 ? -0.834 6.192 14.590 1.00 96.69 185 MET A O 1
ATOM 1458 N N . LEU A 1 186 ? 0.870 5.365 13.398 1.00 96.38 186 LEU A N 1
ATOM 1459 C CA . LEU A 1 186 ? 0.627 6.237 12.247 1.00 96.38 186 LEU A CA 1
ATOM 1460 C C . LEU A 1 186 ? -0.749 5.989 11.614 1.00 96.38 186 LEU A C 1
ATOM 1462 O O . LEU A 1 186 ? -1.481 6.945 11.360 1.00 96.38 186 LEU A O 1
ATOM 1466 N N . CYS A 1 187 ? -1.151 4.731 11.414 1.00 95.94 187 CYS A N 1
ATOM 1467 C CA . CYS A 1 187 ? -2.469 4.382 10.884 1.00 95.94 187 CYS A CA 1
ATOM 1468 C C . CYS A 1 187 ? -3.598 4.921 11.771 1.00 95.94 187 CYS A C 1
ATOM 1470 O O . CYS A 1 187 ? -4.517 5.566 11.264 1.00 95.94 187 CYS A O 1
ATOM 1472 N N . VAL A 1 188 ? -3.528 4.708 13.089 1.00 95.50 188 VAL A N 1
ATOM 1473 C CA . VAL A 1 188 ? -4.525 5.234 14.035 1.00 95.50 188 VAL A CA 1
ATOM 1474 C C . VAL A 1 188 ? -4.540 6.762 14.012 1.00 95.50 188 VAL A C 1
ATOM 1476 O O . VAL A 1 188 ? -5.621 7.353 13.979 1.00 95.50 188 VAL A O 1
ATOM 1479 N N . GLY A 1 189 ? -3.372 7.405 13.965 1.00 95.88 189 GLY A N 1
ATOM 1480 C CA . GLY A 1 189 ? -3.233 8.858 13.886 1.00 95.88 189 GLY A CA 1
ATOM 1481 C C . GLY A 1 189 ? -3.875 9.449 12.629 1.00 95.88 189 GLY A C 1
ATOM 1482 O O . GLY A 1 189 ? -4.754 10.305 12.729 1.00 95.88 189 GLY A O 1
ATOM 1483 N N . PHE A 1 190 ? -3.514 8.951 11.444 1.00 94.75 190 PHE A N 1
ATOM 1484 C CA . PHE A 1 190 ? -4.068 9.429 10.172 1.00 94.75 190 PHE A CA 1
ATOM 1485 C C . PHE A 1 190 ? -5.560 9.142 10.026 1.00 94.75 190 PHE A C 1
ATOM 1487 O O . PHE A 1 190 ? -6.306 9.996 9.544 1.00 94.75 190 PHE A O 1
ATOM 1494 N N . VAL A 1 191 ? -6.027 7.968 10.458 1.00 92.88 191 VAL A N 1
ATOM 1495 C CA . VAL A 1 191 ? -7.457 7.654 10.397 1.00 92.88 191 VAL A CA 1
ATOM 1496 C C . VAL A 1 191 ? -8.242 8.535 11.372 1.00 92.88 191 VAL A C 1
ATOM 1498 O O . VAL A 1 191 ? -9.294 9.052 10.999 1.00 92.88 191 VAL A O 1
ATOM 1501 N N . SER A 1 192 ? -7.726 8.780 12.580 1.00 92.19 192 SER A N 1
ATOM 1502 C CA . SER A 1 192 ? -8.350 9.699 13.545 1.00 92.19 192 SER A CA 1
ATOM 1503 C C . SER A 1 192 ? -8.401 11.131 13.014 1.00 92.19 192 SER A C 1
ATOM 1505 O O . SER A 1 192 ? -9.448 11.773 13.107 1.00 92.19 192 SER A O 1
ATOM 1507 N N . LEU A 1 193 ? -7.327 11.595 12.366 1.00 92.25 193 LEU A N 1
ATOM 1508 C CA . LEU A 1 193 ? -7.291 12.887 11.681 1.00 92.25 193 LEU A CA 1
ATOM 1509 C C . LEU A 1 193 ? -8.365 12.968 10.592 1.00 92.25 193 LEU A C 1
ATOM 1511 O O . LEU A 1 193 ? -9.125 13.932 10.549 1.00 92.25 193 LEU A O 1
ATOM 1515 N N . ALA A 1 194 ? -8.481 11.942 9.746 1.00 90.00 194 ALA A N 1
ATOM 1516 C CA . ALA A 1 194 ? -9.503 11.889 8.704 1.00 90.00 194 ALA A CA 1
ATOM 1517 C C . ALA A 1 194 ? -10.928 11.923 9.288 1.00 90.00 194 ALA A C 1
ATOM 1519 O O . ALA A 1 194 ? -11.819 12.543 8.710 1.00 90.00 194 ALA A O 1
ATOM 1520 N N . MET A 1 195 ? -11.153 11.319 10.461 1.00 87.06 195 MET A N 1
ATOM 1521 C CA . MET A 1 195 ? -12.447 11.367 11.156 1.00 87.06 195 MET A CA 1
ATOM 1522 C C . MET A 1 195 ? -12.812 12.760 11.696 1.00 87.06 195 MET A C 1
ATOM 1524 O O . MET A 1 195 ? -13.991 13.000 11.966 1.00 87.06 195 MET A O 1
ATOM 1528 N N . CYS A 1 196 ? -11.853 13.680 11.839 1.00 84.56 196 CYS A N 1
ATOM 1529 C CA . CYS A 1 196 ? -12.124 15.075 12.201 1.00 84.56 196 CYS A CA 1
ATOM 1530 C C . CYS A 1 196 ? -12.749 15.880 11.048 1.00 84.56 196 CYS A C 1
ATOM 1532 O O . CYS A 1 196 ? -13.334 16.931 11.298 1.00 84.56 196 CYS A O 1
ATOM 1534 N N . PHE A 1 197 ? -12.687 15.375 9.810 1.00 85.88 197 PHE A N 1
ATOM 1535 C CA . PHE A 1 197 ? -13.260 16.003 8.618 1.00 85.88 197 PHE A CA 1
ATOM 1536 C C . PHE A 1 197 ? -14.435 15.163 8.085 1.00 85.88 197 PHE A C 1
ATOM 1538 O O . PHE A 1 197 ? -14.256 14.375 7.156 1.00 85.88 197 PHE A O 1
ATOM 1545 N N . PRO A 1 198 ? -15.658 15.299 8.637 1.00 77.31 198 PRO A N 1
ATOM 1546 C CA . PRO A 1 198 ? -16.787 14.424 8.301 1.00 77.31 198 PRO A CA 1
ATOM 1547 C C . PRO A 1 198 ? -17.205 14.488 6.824 1.00 77.31 198 PRO A C 1
ATOM 1549 O O . PRO A 1 198 ? -17.593 13.469 6.258 1.00 77.31 198 PRO A O 1
ATOM 1552 N N . ASN A 1 199 ? -17.060 15.652 6.184 1.00 82.38 199 ASN A N 1
ATOM 1553 C CA . ASN A 1 199 ? -17.320 15.835 4.749 1.00 82.38 199 ASN A CA 1
ATOM 1554 C C . ASN A 1 199 ? -16.078 15.546 3.877 1.00 82.38 199 ASN A C 1
ATOM 1556 O O . ASN A 1 199 ? -16.134 15.614 2.648 1.00 82.38 199 ASN A O 1
ATOM 1560 N N . GLY A 1 200 ? -14.953 15.203 4.511 1.00 85.50 200 GLY A N 1
ATOM 1561 C CA . GLY A 1 200 ? -13.639 15.101 3.891 1.00 85.50 200 GLY A CA 1
ATOM 1562 C C . GLY A 1 200 ? -13.181 16.415 3.255 1.00 85.50 200 GLY A C 1
ATOM 1563 O O . GLY A 1 200 ? -13.724 17.488 3.510 1.00 85.50 200 GLY A O 1
ATOM 1564 N N . VAL A 1 201 ? -12.163 16.314 2.406 1.00 89.88 201 VAL A N 1
ATOM 1565 C CA . VAL A 1 201 ? -11.606 17.437 1.645 1.00 89.88 201 VAL A CA 1
ATOM 1566 C C . VAL A 1 201 ? -11.794 17.121 0.168 1.00 89.88 201 VAL A C 1
ATOM 1568 O O . VAL A 1 201 ? -11.293 16.101 -0.302 1.00 89.88 201 VAL A O 1
ATOM 1571 N N . THR A 1 202 ? -12.532 17.957 -0.569 1.00 90.44 202 THR A N 1
ATOM 1572 C CA . THR A 1 202 ? -13.001 17.637 -1.932 1.00 90.44 202 THR A CA 1
ATOM 1573 C C . THR A 1 202 ? -11.880 17.189 -2.882 1.00 90.44 202 THR A C 1
ATOM 1575 O O . THR A 1 202 ? -12.028 16.111 -3.464 1.00 90.44 202 THR A O 1
ATOM 1578 N N . PRO A 1 203 ? -10.737 17.901 -3.002 1.00 89.38 203 PRO A N 1
ATOM 1579 C CA . PRO A 1 203 ? -9.619 17.430 -3.825 1.00 89.38 203 PRO A CA 1
ATOM 1580 C C . PRO A 1 203 ? -9.057 16.071 -3.385 1.00 89.38 203 PRO A C 1
ATOM 1582 O O . PRO A 1 203 ? -8.823 15.200 -4.220 1.00 89.38 203 PRO A O 1
ATOM 1585 N N . ILE A 1 204 ? -8.898 15.848 -2.076 1.00 90.12 204 ILE A N 1
ATOM 1586 C CA . ILE A 1 204 ? -8.367 14.590 -1.524 1.00 90.12 204 ILE A CA 1
ATOM 1587 C C . ILE A 1 204 ? -9.340 13.437 -1.790 1.00 90.12 204 ILE A C 1
ATOM 1589 O O . ILE A 1 204 ? -8.932 12.365 -2.228 1.00 90.12 204 ILE A O 1
ATOM 1593 N N . ASN A 1 205 ? -10.640 13.669 -1.600 1.00 91.00 205 ASN A N 1
ATOM 1594 C CA . ASN A 1 205 ? -11.688 12.698 -1.904 1.00 91.00 205 ASN A CA 1
ATOM 1595 C C . ASN A 1 205 ? -11.712 12.347 -3.399 1.00 91.00 205 ASN A C 1
ATOM 1597 O O . ASN A 1 205 ? -11.907 11.184 -3.754 1.00 91.00 205 ASN A O 1
ATOM 1601 N N . TYR A 1 206 ? -11.511 13.333 -4.280 1.00 91.31 206 TYR A N 1
ATOM 1602 C CA . TYR A 1 206 ? -11.452 13.113 -5.724 1.00 91.31 206 TYR A CA 1
ATOM 1603 C C . TYR A 1 206 ? -10.252 12.247 -6.122 1.00 91.31 206 TYR A C 1
ATOM 1605 O O . TYR A 1 206 ? -10.421 11.267 -6.850 1.00 91.31 206 T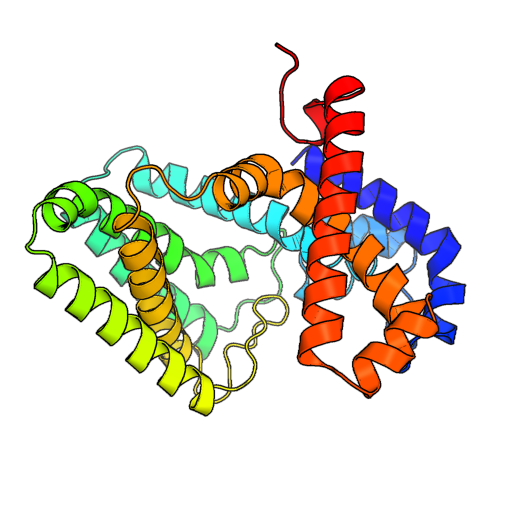YR A O 1
ATOM 1613 N N . VAL A 1 207 ? -9.062 12.562 -5.599 1.00 91.88 207 VAL A N 1
ATOM 1614 C CA . VAL A 1 207 ? -7.853 11.746 -5.788 1.00 91.88 207 VAL A CA 1
ATOM 1615 C C . VAL A 1 207 ? -8.092 10.330 -5.259 1.00 91.88 207 VAL A C 1
ATOM 1617 O O . VAL A 1 207 ? -7.900 9.367 -5.996 1.00 91.88 207 VAL A O 1
ATOM 1620 N N . GLY A 1 208 ? -8.629 10.200 -4.041 1.00 88.75 208 GLY A N 1
ATOM 1621 C CA . GLY A 1 208 ? -8.922 8.921 -3.390 1.00 88.75 208 GLY A CA 1
ATOM 1622 C C . GLY A 1 208 ? -9.877 8.015 -4.178 1.00 88.75 208 GLY A C 1
ATOM 1623 O O . GLY A 1 208 ? -9.665 6.807 -4.274 1.00 88.75 208 GLY A O 1
ATOM 1624 N N . ARG A 1 209 ? -10.916 8.582 -4.805 1.00 89.06 209 ARG A N 1
ATOM 1625 C CA . ARG A 1 209 ? -11.861 7.831 -5.660 1.00 89.06 209 ARG A CA 1
ATOM 1626 C C . ARG A 1 209 ? -11.235 7.343 -6.971 1.00 89.06 209 ARG A C 1
ATOM 1628 O O . ARG A 1 209 ? -11.761 6.417 -7.592 1.00 89.06 209 ARG A O 1
ATOM 1635 N N . ASN A 1 210 ? -10.134 7.958 -7.397 1.00 89.81 210 ASN A N 1
ATOM 1636 C CA . ASN A 1 210 ? -9.432 7.654 -8.644 1.00 89.81 210 ASN A CA 1
ATOM 1637 C C . ASN A 1 210 ? -8.033 7.047 -8.411 1.00 89.81 210 ASN A C 1
ATOM 1639 O O . ASN A 1 210 ? -7.257 6.909 -9.356 1.00 89.81 210 ASN A O 1
ATOM 1643 N N . THR A 1 211 ? -7.727 6.612 -7.181 1.00 90.06 211 THR A N 1
ATOM 1644 C CA . THR A 1 211 ? -6.416 6.065 -6.795 1.00 90.06 211 THR A CA 1
ATOM 1645 C C . THR A 1 211 ? -5.963 4.896 -7.662 1.00 90.06 211 THR A C 1
ATOM 1647 O O . THR A 1 211 ? -4.774 4.793 -7.928 1.00 90.06 211 THR A O 1
ATOM 1650 N N . VAL A 1 212 ? -6.867 4.034 -8.146 1.00 87.81 212 VAL A N 1
ATOM 1651 C CA . VAL A 1 212 ? -6.488 2.899 -9.013 1.00 87.81 212 VAL A CA 1
ATOM 1652 C C . VAL A 1 212 ? -5.774 3.384 -10.278 1.00 87.81 212 VAL A C 1
ATOM 1654 O O . VAL A 1 212 ? -4.700 2.879 -10.591 1.00 87.81 212 VAL A O 1
ATOM 1657 N N . GLY A 1 213 ? -6.314 4.404 -10.956 1.00 88.25 213 GLY A N 1
ATOM 1658 C CA . GLY A 1 213 ? -5.688 4.987 -12.147 1.00 88.25 213 GLY A CA 1
ATOM 1659 C C . GLY A 1 213 ? -4.325 5.615 -11.845 1.00 88.25 213 GLY A C 1
ATOM 1660 O O . GLY A 1 213 ? -3.381 5.457 -12.612 1.00 88.25 213 GLY A O 1
ATOM 1661 N N . ILE A 1 214 ? -4.185 6.264 -10.689 1.00 91.44 214 ILE A N 1
ATOM 1662 C CA . ILE A 1 214 ? -2.904 6.834 -10.250 1.00 91.44 214 ILE A CA 1
ATOM 1663 C C . ILE A 1 214 ? -1.896 5.716 -9.951 1.00 91.44 214 ILE A C 1
ATOM 1665 O O . ILE A 1 214 ? -0.784 5.720 -10.469 1.00 91.44 214 ILE A O 1
ATOM 1669 N N . MET A 1 215 ? -2.290 4.710 -9.175 1.00 89.50 215 MET A N 1
ATOM 1670 C CA . MET A 1 215 ? -1.443 3.594 -8.755 1.00 89.50 215 MET A CA 1
ATOM 1671 C C . MET A 1 215 ? -0.838 2.835 -9.942 1.00 89.50 215 MET A C 1
ATOM 1673 O O . MET A 1 215 ? 0.343 2.510 -9.909 1.00 89.50 215 MET A O 1
ATOM 1677 N N . ILE A 1 216 ? -1.601 2.595 -11.009 1.00 88.88 216 ILE A N 1
ATOM 1678 C CA . ILE A 1 216 ? -1.107 1.832 -12.168 1.00 88.88 216 ILE A CA 1
ATOM 1679 C C . ILE A 1 216 ? -0.248 2.661 -13.135 1.00 88.88 216 ILE A C 1
ATOM 1681 O O . ILE A 1 216 ? 0.542 2.085 -13.883 1.00 88.88 216 ILE A O 1
ATOM 1685 N N . MET A 1 217 ? -0.361 3.997 -13.115 1.00 90.12 217 MET A N 1
ATOM 1686 C CA . MET A 1 217 ? 0.296 4.876 -14.097 1.00 90.12 217 MET A CA 1
ATOM 1687 C C . MET A 1 217 ? 1.406 5.765 -13.529 1.00 90.12 217 MET A C 1
ATOM 1689 O O . MET A 1 217 ? 2.297 6.136 -14.287 1.00 90.12 217 MET A O 1
ATOM 1693 N N . HIS A 1 218 ? 1.402 6.094 -12.231 1.00 90.12 218 HIS A N 1
ATOM 1694 C CA . HIS A 1 218 ? 2.272 7.128 -11.641 1.00 90.12 218 HIS A CA 1
ATOM 1695 C C . HIS A 1 218 ? 3.771 6.917 -11.877 1.00 90.12 218 HIS A C 1
ATOM 1697 O O . HIS A 1 218 ? 4.514 7.896 -11.950 1.00 90.12 218 HIS A O 1
ATOM 1703 N N . LYS A 1 219 ? 4.225 5.669 -12.043 1.00 86.69 219 LYS A N 1
ATOM 1704 C CA . LYS A 1 219 ? 5.629 5.376 -12.343 1.00 86.69 219 LYS A CA 1
ATOM 1705 C C . LYS A 1 219 ? 6.102 6.067 -13.627 1.00 86.69 219 LYS A C 1
ATOM 1707 O O . LYS A 1 219 ? 7.227 6.555 -13.652 1.00 86.69 219 LYS A O 1
ATOM 1712 N N . PHE A 1 220 ? 5.271 6.150 -14.669 1.00 86.00 220 PHE A N 1
ATOM 1713 C CA . PHE A 1 220 ? 5.696 6.725 -15.949 1.00 86.00 220 PHE A CA 1
ATOM 1714 C C . PHE A 1 220 ? 5.883 8.245 -15.896 1.00 86.00 220 PHE A C 1
ATOM 1716 O O . PHE A 1 220 ? 6.968 8.693 -16.269 1.00 86.00 220 PHE A O 1
ATOM 1723 N N . PRO A 1 221 ? 4.922 9.052 -15.394 1.00 88.50 221 PRO A N 1
ATOM 1724 C CA . PRO A 1 221 ? 5.154 10.481 -15.199 1.00 88.50 221 PRO A CA 1
ATOM 1725 C C . PRO A 1 221 ? 6.351 10.763 -14.288 1.00 88.50 221 PRO A C 1
ATOM 1727 O O . PRO A 1 221 ? 7.167 11.622 -14.610 1.00 88.50 221 PRO A O 1
ATOM 1730 N N . ILE A 1 222 ? 6.516 10.004 -13.197 1.00 87.38 222 ILE A N 1
ATOM 1731 C CA . ILE A 1 222 ? 7.656 10.186 -12.287 1.00 87.38 222 ILE A CA 1
ATOM 1732 C C . ILE A 1 222 ? 8.975 9.903 -13.007 1.00 87.38 222 ILE A C 1
ATOM 1734 O O . ILE A 1 222 ? 9.894 10.710 -12.919 1.00 87.38 222 ILE A O 1
ATOM 1738 N N . LEU A 1 223 ? 9.078 8.799 -13.751 1.00 82.69 223 LEU A N 1
ATOM 1739 C CA . LEU A 1 223 ? 10.283 8.491 -14.521 1.00 82.69 223 LEU A CA 1
ATOM 1740 C C . LEU A 1 223 ? 10.571 9.538 -15.600 1.00 82.69 223 LEU A C 1
ATOM 1742 O O . LEU A 1 223 ? 11.732 9.864 -15.837 1.00 82.69 223 LEU A O 1
ATOM 1746 N N . PHE A 1 224 ? 9.534 10.094 -16.225 1.00 85.31 224 PHE A N 1
ATOM 1747 C CA . PHE A 1 224 ? 9.692 11.191 -17.168 1.00 85.31 224 PHE A CA 1
ATOM 1748 C C . PHE A 1 224 ? 10.294 12.429 -16.487 1.00 85.31 224 PHE A C 1
ATOM 1750 O O . PHE A 1 224 ? 11.321 12.928 -16.939 1.00 85.31 224 PHE A O 1
ATOM 1757 N N . PHE A 1 225 ? 9.724 12.886 -15.367 1.00 86.56 225 PHE A N 1
ATOM 1758 C CA . PHE A 1 225 ? 10.224 14.068 -14.660 1.00 86.56 225 PHE A CA 1
ATOM 1759 C C . PHE A 1 225 ? 11.585 13.840 -13.988 1.00 86.56 225 PHE A C 1
ATOM 1761 O O . PHE A 1 225 ? 12.438 14.719 -14.007 1.00 86.56 225 PHE A O 1
ATOM 1768 N N . VAL A 1 226 ? 11.830 12.684 -13.381 1.00 81.44 226 VAL A N 1
ATOM 1769 C CA . VAL A 1 226 ? 13.070 12.448 -12.624 1.00 81.44 226 VAL A CA 1
ATOM 1770 C C . VAL A 1 226 ? 14.212 11.983 -13.532 1.00 81.44 226 VAL A C 1
ATOM 1772 O O . VAL A 1 226 ? 15.362 12.357 -13.311 1.00 81.44 226 VAL A O 1
ATOM 1775 N N . GLY A 1 227 ? 13.910 11.178 -14.553 1.00 74.44 227 GLY A N 1
ATOM 1776 C CA . GLY A 1 227 ? 14.915 10.559 -15.418 1.00 74.44 227 GLY A CA 1
ATOM 1777 C C . GLY A 1 227 ? 15.161 11.301 -16.730 1.00 74.44 227 GLY A C 1
ATOM 1778 O O . GLY A 1 227 ? 16.312 11.473 -17.120 1.00 74.44 227 GLY A O 1
ATOM 1779 N N . LEU A 1 228 ? 14.099 11.733 -17.417 1.00 76.62 228 LEU A N 1
ATOM 1780 C CA . LEU A 1 228 ? 14.197 12.211 -18.802 1.00 76.62 228 LEU A CA 1
ATOM 1781 C C . LEU A 1 228 ? 14.162 13.735 -18.937 1.00 76.62 228 LEU A C 1
ATOM 1783 O O . LEU A 1 228 ? 14.754 14.260 -19.875 1.00 76.62 228 LEU A O 1
ATOM 1787 N N . PHE A 1 229 ? 13.479 14.448 -18.037 1.00 83.94 229 PHE A N 1
ATOM 1788 C CA . PHE A 1 229 ? 13.313 15.898 -18.129 1.00 83.94 229 PHE A CA 1
ATOM 1789 C C . PHE A 1 229 ? 14.439 16.634 -17.368 1.00 83.94 229 PHE A C 1
ATOM 1791 O O . PHE A 1 229 ? 14.465 16.638 -16.134 1.00 83.94 229 PHE A O 1
ATOM 1798 N N . PRO A 1 230 ? 15.399 17.284 -18.060 1.00 83.44 230 PRO A N 1
ATOM 1799 C CA . PRO A 1 230 ? 16.611 17.796 -17.407 1.00 83.44 230 PRO A CA 1
ATOM 1800 C C . PRO A 1 230 ? 16.340 18.943 -16.427 1.00 83.44 230 PRO A C 1
ATOM 1802 O O . PRO A 1 230 ? 17.030 19.085 -15.417 1.00 83.44 230 PRO A O 1
ATOM 1805 N N . ILE A 1 231 ? 15.318 19.759 -16.710 1.00 87.62 231 ILE A N 1
ATOM 1806 C CA . ILE A 1 231 ? 14.954 20.920 -15.890 1.00 87.62 231 ILE A CA 1
ATOM 1807 C C . ILE A 1 231 ? 14.474 20.469 -14.510 1.00 87.62 231 ILE A C 1
ATOM 1809 O O . ILE A 1 231 ? 14.929 21.005 -13.502 1.00 87.62 231 ILE A O 1
ATOM 1813 N N . SER A 1 232 ? 13.603 19.460 -14.441 1.00 84.50 232 SER A N 1
ATOM 1814 C CA . SER A 1 232 ? 13.149 18.912 -13.160 1.00 84.50 232 SER A CA 1
ATOM 1815 C C . SER A 1 232 ? 14.282 18.235 -12.405 1.00 84.50 232 SER A C 1
ATOM 1817 O O . SER A 1 232 ? 14.374 18.442 -11.201 1.00 84.50 232 SER A O 1
ATOM 1819 N N . LYS A 1 233 ? 15.197 17.519 -13.075 1.00 83.12 233 LYS A N 1
ATOM 1820 C CA . LYS A 1 233 ? 16.385 16.953 -12.411 1.00 83.12 233 LYS A CA 1
ATOM 1821 C C . LYS A 1 233 ? 17.229 18.044 -11.738 1.00 83.12 233 LYS A C 1
ATOM 1823 O O . LYS A 1 233 ? 17.597 17.905 -10.573 1.00 83.12 233 LYS A O 1
ATOM 1828 N N . LYS A 1 234 ? 17.468 19.165 -12.432 1.00 87.56 234 LYS A N 1
ATOM 1829 C CA . LYS A 1 234 ? 18.170 20.331 -11.868 1.00 87.56 234 LYS A CA 1
ATOM 1830 C C . LYS A 1 234 ? 17.406 20.941 -10.688 1.00 87.56 234 LYS A C 1
ATOM 1832 O O . LYS A 1 234 ? 17.996 21.174 -9.638 1.00 87.56 234 LYS A O 1
ATOM 1837 N N . LEU A 1 235 ? 16.098 21.159 -10.839 1.00 89.56 235 LEU A N 1
ATOM 1838 C CA . LEU A 1 235 ? 15.250 21.730 -9.788 1.00 89.56 235 LEU A CA 1
ATOM 1839 C C . LEU A 1 235 ? 15.176 20.842 -8.542 1.00 89.56 235 LEU A C 1
ATOM 1841 O O . LEU A 1 235 ? 15.201 21.374 -7.440 1.00 89.56 235 LEU A O 1
ATOM 1845 N N . ILE A 1 236 ? 15.130 19.516 -8.696 1.00 88.25 236 ILE A N 1
ATOM 1846 C CA . ILE A 1 236 ? 15.167 18.565 -7.574 1.00 88.25 236 ILE A CA 1
ATOM 1847 C C . ILE A 1 236 ? 16.504 18.657 -6.834 1.00 88.25 236 ILE A C 1
ATOM 1849 O O . ILE A 1 236 ? 16.514 18.651 -5.608 1.00 88.25 236 ILE A O 1
ATOM 1853 N N . GLY A 1 237 ? 17.621 18.800 -7.552 1.00 85.75 237 GLY A N 1
ATOM 1854 C CA . GLY A 1 237 ? 18.930 18.992 -6.923 1.00 85.75 237 GLY A CA 1
ATOM 1855 C C . GLY A 1 237 ? 19.051 20.309 -6.146 1.00 85.75 237 GLY A C 1
ATOM 1856 O O . GLY A 1 237 ? 19.716 20.349 -5.118 1.00 85.75 237 GLY A O 1
ATOM 1857 N N . THR A 1 238 ? 18.408 21.387 -6.614 1.00 91.25 238 THR A N 1
ATOM 1858 C CA . THR A 1 238 ? 18.491 22.717 -5.974 1.00 91.25 238 THR A CA 1
ATOM 1859 C C . THR A 1 238 ? 17.445 22.933 -4.874 1.00 91.25 238 THR A C 1
ATOM 1861 O O . THR A 1 238 ? 17.759 23.478 -3.821 1.00 91.25 238 THR A O 1
ATOM 1864 N N . TYR A 1 239 ? 16.202 22.509 -5.102 1.00 91.94 239 TYR A N 1
ATOM 1865 C CA . TYR A 1 239 ? 15.058 22.716 -4.208 1.00 91.94 239 TYR A CA 1
ATOM 1866 C C . TYR A 1 239 ? 14.296 21.398 -4.008 1.00 91.94 239 TYR A C 1
ATOM 1868 O O . TYR A 1 239 ? 13.170 21.252 -4.497 1.00 91.94 239 TYR A O 1
ATOM 1876 N N . PRO A 1 240 ? 14.877 20.425 -3.284 1.00 88.88 240 PRO A N 1
ATOM 1877 C CA . PRO A 1 240 ? 14.405 19.041 -3.280 1.00 88.88 240 PRO A CA 1
ATOM 1878 C C . PRO A 1 240 ? 12.948 18.898 -2.843 1.00 88.88 240 PRO A C 1
ATOM 1880 O O . PRO A 1 240 ? 12.178 18.212 -3.513 1.00 88.88 240 PRO A O 1
ATOM 1883 N N . LEU A 1 241 ? 12.532 19.584 -1.774 1.00 90.56 241 LEU A N 1
ATOM 1884 C CA . LEU A 1 241 ? 11.162 19.485 -1.266 1.00 90.56 241 LEU A CA 1
ATOM 1885 C C . LEU A 1 241 ? 10.143 20.096 -2.239 1.00 90.56 241 LEU A C 1
ATOM 1887 O O . LEU A 1 241 ? 9.187 19.433 -2.637 1.00 90.56 241 LEU A O 1
ATOM 1891 N N . VAL A 1 242 ? 10.358 21.352 -2.641 1.00 91.88 242 VAL A N 1
ATOM 1892 C CA . VAL A 1 242 ? 9.418 22.100 -3.492 1.00 91.88 242 VAL A CA 1
ATOM 1893 C C . VAL A 1 242 ? 9.292 21.437 -4.861 1.00 91.88 242 VAL A C 1
ATOM 1895 O O . VAL A 1 242 ? 8.180 21.186 -5.324 1.00 91.88 242 VAL A O 1
ATOM 1898 N N . ALA A 1 243 ? 10.420 21.082 -5.481 1.00 91.19 243 ALA A N 1
ATOM 1899 C CA . ALA A 1 243 ? 10.427 20.417 -6.777 1.00 91.19 243 ALA A CA 1
ATOM 1900 C C . ALA A 1 243 ? 9.750 19.039 -6.714 1.00 91.19 243 ALA A C 1
ATOM 1902 O O . ALA A 1 243 ? 8.957 18.714 -7.596 1.00 91.19 243 ALA A O 1
ATOM 1903 N N . SER A 1 244 ? 9.986 18.255 -5.654 1.00 90.12 244 SER A N 1
ATOM 1904 C CA . SER A 1 244 ? 9.326 16.953 -5.482 1.00 90.12 244 SER A CA 1
ATOM 1905 C C . SER A 1 244 ? 7.812 17.092 -5.324 1.00 90.12 244 SER A C 1
ATOM 1907 O O . SER A 1 244 ? 7.064 16.349 -5.957 1.00 90.12 244 SER A O 1
ATOM 1909 N N . ILE A 1 245 ? 7.339 18.075 -4.548 1.00 92.81 245 ILE A N 1
ATOM 1910 C CA . ILE A 1 245 ? 5.903 18.363 -4.408 1.00 92.81 245 ILE A CA 1
ATOM 1911 C C . ILE A 1 245 ? 5.294 18.724 -5.767 1.00 92.81 245 ILE A C 1
ATOM 1913 O O . ILE A 1 245 ? 4.250 18.182 -6.135 1.00 92.81 245 ILE A O 1
ATOM 1917 N N . MET A 1 246 ? 5.956 19.588 -6.543 1.00 92.25 246 MET A N 1
ATOM 1918 C CA . MET A 1 246 ? 5.495 19.951 -7.885 1.00 92.25 246 MET A CA 1
ATOM 1919 C C . MET A 1 246 ? 5.413 18.732 -8.809 1.00 92.25 246 MET A C 1
ATOM 1921 O O . MET A 1 246 ? 4.388 18.528 -9.460 1.00 92.25 246 MET A O 1
ATOM 1925 N N . VAL A 1 247 ? 6.450 17.889 -8.834 1.00 92.56 247 VAL A N 1
ATOM 1926 C CA . VAL A 1 247 ? 6.475 16.659 -9.643 1.00 92.56 247 VAL A CA 1
ATOM 1927 C C . VAL A 1 247 ? 5.346 15.710 -9.244 1.00 92.56 247 VAL A C 1
ATOM 1929 O O . VAL A 1 247 ? 4.689 15.150 -10.122 1.00 92.56 247 VAL A O 1
ATOM 1932 N N . VAL A 1 248 ? 5.069 15.553 -7.947 1.00 92.31 248 VAL A N 1
ATOM 1933 C CA . VAL A 1 248 ? 3.963 14.717 -7.457 1.00 92.31 248 VAL A CA 1
ATOM 1934 C C . VAL A 1 248 ? 2.610 15.268 -7.908 1.00 92.31 248 VAL A C 1
ATOM 1936 O O . VAL A 1 248 ? 1.803 14.511 -8.449 1.00 92.31 248 VAL A O 1
ATOM 1939 N N . ILE A 1 249 ? 2.365 16.573 -7.749 1.00 93.50 249 ILE A N 1
ATOM 1940 C CA . ILE A 1 249 ? 1.105 17.211 -8.162 1.00 93.50 249 ILE A CA 1
ATOM 1941 C C . ILE A 1 249 ? 0.883 17.042 -9.670 1.00 93.50 249 ILE A C 1
ATOM 1943 O O . ILE A 1 249 ? -0.196 16.615 -10.089 1.00 93.50 249 ILE A O 1
ATOM 1947 N N . LEU A 1 250 ? 1.908 17.315 -10.482 1.00 93.94 250 LEU A N 1
ATOM 1948 C CA . LEU A 1 250 ? 1.843 17.152 -11.935 1.00 93.94 250 LEU A CA 1
ATOM 1949 C C . LEU A 1 250 ? 1.613 15.690 -12.329 1.00 93.94 250 LEU A C 1
ATOM 1951 O O . LEU A 1 250 ? 0.753 15.406 -13.162 1.00 93.94 250 LEU A O 1
ATOM 1955 N N . SER A 1 251 ? 2.315 14.752 -11.689 1.00 94.06 251 SER A N 1
ATOM 1956 C CA . SER A 1 251 ? 2.166 13.316 -11.949 1.00 94.06 251 SER A CA 1
ATOM 1957 C C . SER A 1 251 ? 0.753 12.823 -11.631 1.00 94.06 251 SER A C 1
ATOM 1959 O O . SER A 1 251 ? 0.166 12.089 -12.428 1.00 94.06 251 SER A O 1
ATOM 1961 N N . ILE A 1 252 ? 0.175 13.257 -10.504 1.00 94.19 252 ILE A N 1
ATOM 1962 C CA . ILE A 1 252 ? -1.216 12.957 -10.140 1.00 94.19 252 ILE A CA 1
ATOM 1963 C C . ILE A 1 252 ? -2.174 13.546 -11.181 1.00 94.19 252 ILE A C 1
ATOM 1965 O O . ILE A 1 252 ? -3.051 12.831 -11.664 1.00 94.19 252 ILE A O 1
ATOM 1969 N N . GLY A 1 253 ? -1.987 14.811 -11.573 1.00 94.50 253 GLY A N 1
ATOM 1970 C CA . GLY A 1 253 ? -2.806 15.474 -12.592 1.00 94.50 253 GLY A CA 1
ATOM 1971 C C . GLY A 1 253 ? -2.797 14.739 -13.936 1.00 94.50 253 GLY A C 1
ATOM 1972 O O . GLY A 1 253 ? -3.860 14.458 -14.490 1.00 94.50 253 GLY A O 1
ATOM 1973 N N . MET A 1 254 ? -1.616 14.340 -14.418 1.00 94.19 254 MET A N 1
ATOM 1974 C CA . MET A 1 254 ? -1.470 13.547 -15.644 1.00 94.19 254 MET A CA 1
ATOM 1975 C C . MET A 1 254 ? -2.175 12.192 -15.534 1.00 94.19 254 MET A C 1
ATOM 1977 O O . MET A 1 254 ? -2.916 11.809 -16.438 1.00 94.19 254 MET A O 1
ATOM 1981 N N . CYS A 1 255 ? -1.997 11.481 -14.415 1.00 94.44 255 CYS A N 1
ATOM 1982 C CA . CYS A 1 255 ? -2.665 10.197 -14.199 1.00 94.44 255 CYS A CA 1
ATOM 1983 C C . CYS A 1 255 ? -4.190 10.341 -14.187 1.00 94.44 255 CYS A C 1
ATOM 1985 O O . CYS A 1 255 ? -4.885 9.499 -14.750 1.00 94.44 255 CYS A O 1
ATOM 1987 N N . LEU A 1 256 ? -4.721 11.400 -13.571 1.00 93.44 256 LEU A N 1
ATOM 1988 C CA . LEU A 1 256 ? -6.158 11.673 -13.539 1.00 93.44 256 LEU A CA 1
ATOM 1989 C C . LEU A 1 256 ? -6.706 11.988 -14.935 1.00 93.44 256 LEU A C 1
ATOM 1991 O O . LEU A 1 256 ? -7.745 11.446 -15.305 1.00 93.44 256 LEU A O 1
ATOM 1995 N N . ALA A 1 257 ? -5.994 12.798 -15.724 1.00 92.81 257 ALA A N 1
ATOM 1996 C CA . ALA A 1 257 ? -6.383 13.118 -17.096 1.00 92.81 257 ALA A CA 1
ATOM 1997 C C . ALA A 1 257 ? -6.437 11.861 -17.980 1.00 92.81 257 ALA A C 1
ATOM 1999 O O . ALA A 1 257 ? -7.442 11.604 -18.641 1.00 92.81 257 ALA A O 1
ATOM 2000 N N . VAL A 1 258 ? -5.393 11.027 -17.937 1.00 91.06 258 VAL A N 1
ATOM 2001 C CA . VAL A 1 258 ? -5.359 9.763 -18.690 1.00 91.06 258 VAL A CA 1
ATOM 2002 C C . VAL A 1 258 ? -6.424 8.790 -18.177 1.00 91.06 258 VAL A C 1
ATOM 2004 O O . VAL A 1 258 ? -7.105 8.144 -18.972 1.00 91.06 258 VAL A O 1
ATOM 2007 N N . SER A 1 259 ? -6.626 8.711 -16.859 1.00 90.12 259 SER A N 1
ATOM 2008 C CA . SER A 1 259 ? -7.654 7.854 -16.261 1.00 90.12 259 SER A CA 1
ATOM 2009 C C . SER A 1 259 ? -9.059 8.233 -16.734 1.00 90.12 259 SER A C 1
ATOM 2011 O O . SER A 1 259 ? -9.880 7.344 -16.944 1.00 90.12 259 SER A O 1
ATOM 2013 N N . GLU A 1 260 ? -9.348 9.519 -16.923 1.00 89.31 260 GLU A N 1
ATOM 2014 C CA . GLU A 1 260 ? -10.635 9.983 -17.451 1.00 89.31 260 GLU A CA 1
ATOM 2015 C C . GLU A 1 260 ? -10.833 9.559 -18.916 1.00 89.31 260 GLU A C 1
ATOM 2017 O O . GLU A 1 260 ? -11.903 9.073 -19.287 1.00 89.31 260 GLU A O 1
ATOM 2022 N N . VAL A 1 261 ? -9.787 9.649 -19.744 1.00 89.25 261 VAL A N 1
ATOM 2023 C CA . VAL A 1 261 ? -9.827 9.164 -21.136 1.00 89.25 261 VAL A CA 1
ATOM 2024 C C . VAL A 1 261 ? -10.085 7.655 -21.178 1.00 89.25 261 VAL A C 1
ATOM 2026 O O . VAL A 1 261 ? -10.998 7.200 -21.872 1.00 89.25 261 VAL A O 1
ATOM 2029 N N . ILE A 1 262 ? -9.340 6.870 -20.392 1.00 88.38 262 ILE A N 1
ATOM 2030 C CA . ILE A 1 262 ? -9.513 5.411 -20.327 1.00 88.38 262 ILE A CA 1
ATOM 2031 C C . ILE A 1 262 ? -10.913 5.054 -19.825 1.00 88.38 262 ILE A C 1
ATOM 2033 O O . ILE A 1 262 ? -11.536 4.143 -20.364 1.00 88.38 262 ILE A O 1
ATOM 2037 N N . TYR A 1 263 ? -11.443 5.781 -18.839 1.00 87.56 263 TYR A N 1
ATOM 2038 C CA . TYR A 1 263 ? -12.793 5.554 -18.329 1.00 87.56 263 TYR A CA 1
ATOM 2039 C C . TYR A 1 263 ? -13.866 5.686 -19.422 1.00 87.56 263 TYR A C 1
ATOM 2041 O O . TYR A 1 263 ? -14.801 4.884 -19.470 1.00 87.56 263 TYR A O 1
ATOM 2049 N N . ARG A 1 264 ? -13.718 6.648 -20.340 1.00 86.88 264 ARG A N 1
ATOM 2050 C CA . ARG A 1 264 ? -14.661 6.853 -21.453 1.00 86.88 264 ARG A CA 1
ATOM 2051 C C . ARG A 1 264 ? -14.560 5.765 -22.522 1.00 86.88 264 ARG A C 1
ATOM 2053 O O . ARG A 1 264 ? -15.588 5.321 -23.044 1.00 86.88 264 ARG A O 1
ATOM 2060 N N . VAL A 1 265 ? -13.341 5.324 -22.830 1.00 88.62 265 VAL A N 1
ATOM 2061 C CA . VAL A 1 265 ? -13.072 4.350 -23.899 1.00 88.62 265 VAL A CA 1
ATOM 2062 C C . VAL A 1 265 ? -13.285 2.915 -23.410 1.00 88.62 265 VAL A C 1
ATOM 2064 O O . VAL A 1 265 ? -14.119 2.197 -23.957 1.00 88.62 265 VAL A O 1
ATOM 2067 N N . CYS A 1 266 ? -12.580 2.506 -22.352 1.00 87.31 266 CYS A N 1
ATOM 2068 C CA . CYS A 1 266 ? -12.538 1.133 -21.852 1.00 87.31 266 CYS A CA 1
ATOM 2069 C C . CYS A 1 266 ? -12.486 1.090 -20.305 1.00 87.31 266 CYS A C 1
ATOM 2071 O O . CYS A 1 266 ? -11.440 0.813 -19.712 1.00 87.31 266 CYS A O 1
ATOM 2073 N N . PRO A 1 267 ? -13.614 1.335 -19.608 1.00 85.56 267 PRO A N 1
ATOM 2074 C CA . PRO A 1 267 ? -13.643 1.467 -18.145 1.00 85.56 267 PRO A CA 1
ATOM 2075 C C . PRO A 1 267 ? -13.232 0.192 -17.393 1.00 85.56 267 PRO A C 1
ATOM 2077 O O . PRO A 1 267 ? -12.769 0.274 -16.252 1.00 85.56 267 PRO A O 1
ATOM 2080 N N . ILE A 1 268 ? -13.350 -0.980 -18.028 1.00 87.25 268 ILE A N 1
ATOM 2081 C CA . ILE A 1 268 ? -12.991 -2.273 -17.426 1.00 87.25 268 ILE A CA 1
ATOM 2082 C C . ILE A 1 268 ? -11.495 -2.363 -17.094 1.00 87.25 268 ILE A C 1
ATOM 2084 O O . ILE A 1 268 ? -11.121 -2.999 -16.109 1.00 87.25 268 ILE A O 1
ATOM 2088 N N . VAL A 1 269 ? -10.653 -1.645 -17.846 1.00 86.00 269 VAL A N 1
ATOM 2089 C CA . VAL A 1 269 ? -9.202 -1.535 -17.623 1.00 86.00 269 VAL A CA 1
ATOM 2090 C C . VAL A 1 269 ? -8.887 -0.805 -16.312 1.00 86.00 269 VAL A C 1
ATOM 2092 O O . VAL A 1 269 ? -7.840 -1.025 -15.717 1.00 86.00 269 VAL A O 1
ATOM 2095 N N . LEU A 1 270 ? -9.823 -0.001 -15.799 1.00 83.12 270 LEU A N 1
ATOM 2096 C CA . LEU A 1 270 ? -9.745 0.639 -14.481 1.00 83.12 270 LEU A CA 1
ATOM 2097 C C . LEU A 1 270 ? -10.552 -0.108 -13.408 1.00 83.12 270 LEU A C 1
ATOM 2099 O O . LEU A 1 270 ? -10.723 0.392 -12.297 1.00 83.12 270 LEU A O 1
ATOM 2103 N N . GLY A 1 271 ? -11.086 -1.289 -13.731 1.00 78.88 271 GLY A N 1
ATOM 2104 C CA . GLY A 1 271 ? -11.928 -2.072 -12.829 1.00 78.88 271 GLY A CA 1
ATOM 2105 C C . GLY A 1 271 ? -13.334 -1.495 -12.651 1.00 78.88 271 GLY A C 1
ATOM 2106 O O . GLY A 1 271 ? -14.013 -1.838 -11.686 1.00 78.88 271 GLY A O 1
ATOM 2107 N N . ARG A 1 272 ? -13.782 -0.618 -13.560 1.00 82.38 272 ARG A N 1
ATOM 2108 C CA . ARG A 1 272 ? -15.130 -0.035 -13.552 1.00 82.38 272 ARG A CA 1
ATOM 2109 C C . ARG A 1 272 ? -15.995 -0.671 -14.641 1.00 82.38 272 ARG A C 1
ATOM 2111 O O . ARG A 1 272 ? -15.507 -1.052 -15.700 1.00 82.38 272 ARG A O 1
ATOM 2118 N N . ARG A 1 273 ? -17.302 -0.768 -14.400 1.00 74.69 273 ARG A N 1
ATOM 2119 C CA . ARG A 1 273 ? -18.288 -1.092 -15.444 1.00 74.69 273 ARG A CA 1
ATOM 2120 C C . ARG A 1 273 ? -18.858 0.213 -15.995 1.00 74.69 273 ARG A C 1
ATOM 2122 O O . ARG A 1 273 ? -19.086 1.140 -15.219 1.00 74.69 273 ARG A O 1
ATOM 2129 N N . LYS A 1 274 ? -19.060 0.287 -17.315 1.00 63.62 274 LYS A N 1
ATOM 2130 C CA . LYS A 1 274 ? -19.817 1.383 -17.936 1.00 63.62 274 LYS A CA 1
ATOM 2131 C C . LYS A 1 274 ? -21.246 1.290 -17.384 1.00 63.62 274 LYS A C 1
ATOM 2133 O O . LYS A 1 274 ? -21.818 0.201 -17.416 1.00 63.62 274 LYS A O 1
ATOM 2138 N N . ARG A 1 275 ? -21.729 2.367 -16.764 1.00 54.59 275 ARG A N 1
ATOM 2139 C CA . ARG A 1 275 ? -23.157 2.522 -16.468 1.00 54.59 275 ARG A CA 1
ATOM 2140 C C . ARG A 1 275 ? -23.867 2.938 -17.741 1.00 54.59 275 ARG A C 1
ATOM 2142 O O . ARG A 1 275 ? -23.242 3.723 -18.491 1.00 54.59 275 ARG A O 1
#

Radius of gyration: 20.35 Å; chains: 1; bounding box: 46×41×50 Å

Foldseek 3Di:
DLLLVVLLVVLLVCCVVCLVVLLVQDVVSPLSDADSVLSVVCSQQLALQVSSSVSASLSLVVLLVVLLVVVVCVQPVVHQALVSLVVQLVVLCVVLQCCLPPVNDPRGGSSPNLSSNCSSVVSLVSNCVNCLVVLLPDDPVVLCCLLCVLQVVLVVLCVVFDDDDSSNSRQGDVDSVSSVSSVSSNSSNVVSVQSVPVVGDVVVVVLVVQVLLLSSQLVPLLCCQCGPNVVLVVCCVVPVPVSVVVSNVVSSVVSVVVLVVCCVVPVVSSVDDDD

Sequence (275 aa):
MIPYYCFALISIALYAILGSKMEKTVEGGWWYDVSPLQSVIGMLYANSGTGLMRWNMPLWYIPMIFVLLLMAFWIFRSKDDLKWNITVFLSSALVAFILCEEIKLPNLPFGLETAIYMFPFFALGKVIGSIKGKFTRKSILAKIAVTVGCLAVGTFMTIGNGQVSYNADSYGTHGFGYFLVMATMLCVGFVSLAMCFPNGVTPINYVGRNTVGIMIMHKFPILFFVGLFPISKKLIGTYPLVASIMVVILSIGMCLAVSEVIYRVCPIVLGRRKR

Secondary structure (DSSP, 8-state):
-HHHHHHHHHHHHHHHHHHHHHHHHSTTGGG----HHHHHHHHHH--GGGSTTGGGGGGGHHHHHHHHHHHHHHHHSS--SHHHHHHHHHHHHHHHHHIIIII-----GGGHHHHHHHHHHHHHHHHHHHHHHHHHTS-HHHHHHHHHHHHHHHHHHHHHH---BGGGTB--TTHHHHHHHHHHHHHHHHHHHHHT-TT--HHHHHHHHTHHHHHHHTHHHHHIIIII-HHHHHHHHHSHHHHHHHHHHHHHHHHHHHHHHHHHH-GGGGT----

Organism: NCBI:txid748224